Protein AF-0000000079838780 (afdb_homodimer)

Foldseek 3Di:
DDAPVNLVLLPPCSQLQDPHPVQLVVQVPDDDDQVFWKWFQDDPPRIDIWGWDDDDPQWTATPVGDTDGNVRIGTEFRSSCALPQEQLPTPQQDDVRVVNSCVRSVVSNNFWHHQDVDTGGDDDPDDGSCPPVSVLVVQAPAAPVVGGGDPSHDYDPPPPVCVVVRVCSNPVSD/DDAPVNLVLLPPCSQLFDPHPVQLVVQVPDDDDQVFWKWFQDDPPRIDIWGWDDDDPQWTATPVGDTDGNVRIGTEFRSSCALPQEQLPTPQQDDVRVVNSCVRSVVSNNAWHHQDVDTGGDDDPDDGSCPPVSVLVVQAPAAPVVGGGDPSHDYDPVPVVCVVVRVCSNPVSD

Solvent-accessible surface area (backbone atoms only — not comparable to full-atom values): 19268 Å² total; per-residue (Å²): 128,91,51,67,73,72,35,57,71,38,52,87,22,28,67,34,51,46,82,49,62,67,56,49,52,50,30,59,64,48,88,73,54,69,88,31,35,25,33,30,67,34,92,85,61,50,50,42,84,46,39,56,72,46,76,55,94,65,34,30,32,29,74,84,72,44,79,37,52,47,91,43,50,38,74,46,66,60,51,67,55,61,56,48,52,43,50,71,73,45,88,54,50,38,69,64,51,51,50,51,35,52,48,52,19,42,76,57,53,26,34,45,31,24,46,73,68,33,35,39,26,48,47,46,67,63,93,56,59,68,72,35,68,60,35,52,59,62,26,57,89,31,43,47,91,79,44,66,45,51,83,61,25,30,32,72,77,73,44,85,68,38,57,52,52,42,48,42,54,60,56,60,55,95,126,89,51,68,74,74,37,55,71,38,52,86,21,29,67,35,49,46,79,49,62,68,56,49,53,51,28,57,65,48,88,72,55,68,88,30,35,27,34,30,67,34,92,84,63,52,52,40,83,46,39,57,72,45,77,54,95,63,32,29,31,30,75,86,70,46,76,36,52,48,92,42,50,39,72,46,67,60,50,66,54,61,58,49,52,43,50,72,72,46,88,54,51,38,69,65,52,52,49,50,34,53,49,52,18,40,75,56,54,27,32,46,31,24,47,74,68,32,35,40,26,50,48,46,67,63,92,57,59,68,72,35,67,61,34,52,59,62,26,57,92,30,44,48,89,79,44,65,44,49,82,62,24,29,32,73,77,74,43,85,70,38,56,51,55,44,51,41,55,60,60,58,56,94

Structure (mmCIF, N/CA/C/O backbone):
data_AF-0000000079838780-model_v1
#
loop_
_entity.id
_entity.type
_entity.pdbx_description
1 polymer Myosin-13-like
#
loop_
_atom_site.group_PDB
_atom_site.id
_atom_site.type_symbol
_atom_site.label_atom_id
_atom_site.label_alt_id
_atom_site.label_comp_id
_atom_site.label_asym_id
_atom_site.label_entity_id
_atom_site.label_seq_id
_atom_site.pdbx_PDB_ins_code
_atom_site.Cartn_x
_atom_site.Cartn_y
_atom_site.Cartn_z
_atom_site.occupancy
_atom_site.B_iso_or_equiv
_atom_site.auth_seq_id
_atom_site.auth_comp_id
_atom_site.auth_asym_id
_atom_site.auth_atom_id
_atom_site.pdbx_PDB_model_num
ATOM 1 N N . MET A 1 1 ? -11.203 20.766 -7.301 1 47.47 1 MET A N 1
ATOM 2 C CA . MET A 1 1 ? -11.078 20.578 -5.859 1 47.47 1 MET A CA 1
ATOM 3 C C . MET A 1 1 ? -12.406 20.141 -5.25 1 47.47 1 MET A C 1
ATOM 5 O O . MET A 1 1 ? -13.43 20.781 -5.473 1 47.47 1 MET A O 1
ATOM 9 N N . SER A 1 2 ? -12.516 18.828 -5.012 1 58.88 2 SER A N 1
ATOM 10 C CA . SER A 1 2 ? -13.812 18.359 -4.539 1 58.88 2 SER A CA 1
ATOM 11 C C . SER A 1 2 ? -14.281 19.156 -3.326 1 58.88 2 SER A C 1
ATOM 13 O O . SER A 1 2 ? -13.484 19.469 -2.441 1 58.88 2 SER A O 1
ATOM 15 N N . THR A 1 3 ? -15.438 19.875 -3.49 1 69.38 3 THR A N 1
ATOM 16 C CA . THR A 1 3 ? -16.094 20.656 -2.453 1 69.38 3 THR A CA 1
ATOM 17 C C . THR A 1 3 ? -16.641 19.766 -1.348 1 69.38 3 THR A C 1
ATOM 19 O O . THR A 1 3 ? -16.781 18.547 -1.54 1 69.38 3 THR A O 1
ATOM 22 N N . ASP A 1 4 ? -16.625 20.312 -0.13 1 79.81 4 ASP A N 1
ATOM 23 C CA . ASP A 1 4 ? -17.234 19.625 0.997 1 79.81 4 ASP A CA 1
ATOM 24 C C . ASP A 1 4 ? -18.641 19.141 0.64 1 79.81 4 ASP A C 1
ATOM 26 O O . ASP A 1 4 ? -19.109 18.125 1.178 1 79.81 4 ASP A O 1
ATOM 30 N N . GLY A 1 5 ? -19.281 19.875 -0.236 1 81.12 5 GLY A N 1
ATOM 31 C CA . GLY A 1 5 ? -20.609 19.469 -0.688 1 81.12 5 GLY 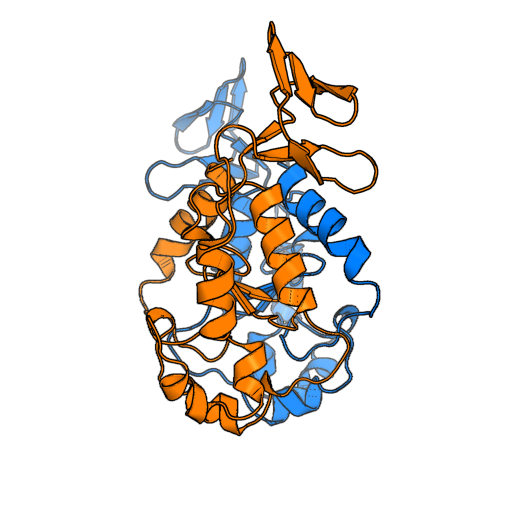A CA 1
ATOM 32 C C . GLY A 1 5 ? -20.609 18.125 -1.378 1 81.12 5 GLY A C 1
ATOM 33 O O . GLY A 1 5 ? -21.516 17.312 -1.166 1 81.12 5 GLY A O 1
ATOM 34 N N . GLU A 1 6 ? -19.609 17.828 -2.102 1 84.94 6 GLU A N 1
ATOM 35 C CA . GLU A 1 6 ? -19.531 16.562 -2.834 1 84.94 6 GLU A CA 1
ATOM 36 C C . GLU A 1 6 ? -19.312 15.383 -1.884 1 84.94 6 GLU A C 1
ATOM 38 O O . GLU A 1 6 ? -19.609 14.242 -2.236 1 84.94 6 GLU A O 1
ATOM 43 N N . MET A 1 7 ? -18.984 15.742 -0.664 1 90.25 7 MET A N 1
ATOM 44 C CA . MET A 1 7 ? -18.672 14.695 0.304 1 90.25 7 MET A CA 1
ATOM 45 C C . MET A 1 7 ? -19.906 14.312 1.105 1 90.25 7 MET A C 1
ATOM 47 O O . MET A 1 7 ? -19.891 13.336 1.86 1 90.25 7 MET A O 1
ATOM 51 N N . ALA A 1 8 ? -20.984 15.008 0.919 1 89.56 8 ALA A N 1
ATOM 52 C CA . ALA A 1 8 ? -22.203 14.789 1.685 1 89.56 8 ALA A CA 1
ATOM 53 C C . ALA A 1 8 ? -22.75 13.383 1.452 1 89.56 8 ALA A C 1
ATOM 55 O O . ALA A 1 8 ? -23.344 12.781 2.35 1 89.56 8 ALA A O 1
ATOM 56 N N . VAL A 1 9 ? -22.469 12.805 0.352 1 90.06 9 VAL A N 1
ATOM 57 C CA . VAL A 1 9 ? -22.984 11.492 -0.02 1 90.06 9 VAL A CA 1
ATOM 58 C C . VAL A 1 9 ? -22.375 10.422 0.882 1 90.06 9 VAL A C 1
ATOM 60 O O . VAL A 1 9 ? -22.953 9.344 1.042 1 90.06 9 VAL A O 1
ATOM 63 N N . PHE A 1 10 ? -21.312 10.766 1.539 1 92.25 10 PHE A N 1
ATOM 64 C CA . PHE A 1 10 ? -20.625 9.773 2.361 1 92.25 10 PHE A CA 1
ATOM 65 C C . PHE A 1 10 ? -21.062 9.891 3.82 1 92.25 10 PHE A C 1
ATOM 67 O O . PHE A 1 10 ? -20.641 9.102 4.664 1 92.25 10 PHE A O 1
ATOM 74 N N . GLY A 1 11 ? -21.844 10.906 4.113 1 91.25 11 GLY A N 1
ATOM 75 C CA . GLY A 1 11 ? -22.344 11.07 5.465 1 91.25 11 GLY A CA 1
ATOM 76 C C . GLY A 1 11 ? -21.25 11.25 6.5 1 91.25 11 GLY A C 1
ATOM 77 O O . GLY A 1 11 ? -20.344 12.07 6.324 1 91.25 11 GLY A O 1
ATOM 78 N N . PRO A 1 12 ? -21.406 10.531 7.602 1 92.25 12 PRO A N 1
ATOM 79 C CA . PRO A 1 12 ? -20.422 10.656 8.68 1 92.25 12 PRO A CA 1
ATOM 80 C C . PRO A 1 12 ? -19.031 10.172 8.281 1 92.25 12 PRO A C 1
ATOM 82 O O . PRO A 1 12 ? -18.047 10.508 8.93 1 92.25 12 PRO A O 1
ATOM 85 N N . ALA A 1 13 ? -19 9.375 7.246 1 94.12 13 ALA A N 1
ATOM 86 C CA . ALA A 1 13 ? -17.719 8.812 6.801 1 94.12 13 ALA A CA 1
ATOM 87 C C . ALA A 1 13 ? -16.859 9.875 6.125 1 94.12 13 ALA A C 1
ATOM 89 O O . ALA A 1 13 ? -15.656 9.68 5.941 1 94.12 13 ALA A O 1
ATOM 90 N N . ALA A 1 14 ? -17.422 11.023 5.766 1 93.69 14 ALA A N 1
ATOM 91 C CA . ALA A 1 14 ? -16.75 12.031 4.957 1 93.69 14 ALA A CA 1
ATOM 92 C C . ALA A 1 14 ? -15.461 12.5 5.629 1 93.69 14 ALA A C 1
ATOM 94 O O . ALA A 1 14 ? -14.43 12.656 4.973 1 93.69 14 ALA A O 1
ATOM 95 N N . GLN A 1 15 ? -15.516 12.656 6.934 1 93.5 15 GLN A N 1
ATOM 96 C CA . GLN A 1 15 ? -14.375 13.211 7.66 1 93.5 15 GLN A CA 1
ATOM 97 C C . GLN A 1 15 ? -13.219 12.219 7.707 1 93.5 15 GLN A C 1
ATOM 99 O O . GLN A 1 15 ? -12.078 12.602 7.98 1 93.5 15 GLN A O 1
ATOM 104 N N . PHE A 1 16 ? -13.453 10.969 7.379 1 94.75 16 PHE A N 1
ATOM 105 C CA . PHE A 1 16 ? -12.43 9.93 7.414 1 94.75 16 PHE A CA 1
ATOM 106 C C . PHE A 1 16 ? -11.906 9.641 6.012 1 94.75 16 PHE A C 1
ATOM 108 O O . PHE A 1 16 ? -11.062 8.758 5.832 1 94.75 16 PHE A O 1
ATOM 115 N N . LEU A 1 17 ? -12.453 10.391 5.09 1 95.12 17 LEU A N 1
ATOM 116 C CA . LEU A 1 17 ? -12.07 10.148 3.703 1 95.12 17 LEU A CA 1
ATOM 117 C C . LEU A 1 17 ? -11.258 11.32 3.156 1 95.12 17 LEU A C 1
ATOM 119 O O . LEU A 1 17 ? -10.32 11.117 2.381 1 95.12 17 LEU A O 1
ATOM 123 N N . ARG A 1 18 ? -11.625 12.539 3.564 1 94.44 18 ARG A N 1
ATOM 124 C CA . ARG A 1 18 ? -10.977 13.742 3.039 1 94.44 18 ARG A CA 1
ATOM 125 C C . ARG A 1 18 ? -10.961 14.852 4.078 1 94.44 18 ARG A C 1
ATOM 127 O O . ARG A 1 18 ? -11.906 14.992 4.863 1 94.44 18 ARG A O 1
ATOM 134 N N . LYS A 1 19 ? -9.891 15.602 3.934 1 93.12 19 LYS A N 1
ATOM 135 C CA . LYS A 1 19 ? -9.82 16.797 4.77 1 93.12 19 LYS A CA 1
ATOM 136 C C . LYS A 1 19 ? -10.938 17.781 4.434 1 93.12 19 LYS A C 1
ATOM 138 O O . LYS A 1 19 ? -11.305 17.922 3.266 1 93.12 19 LYS A O 1
ATOM 143 N N . SER A 1 20 ? -11.312 18.453 5.441 1 92.06 20 SER A N 1
ATOM 144 C CA . SER A 1 20 ? -12.297 19.5 5.215 1 92.06 20 SER A CA 1
ATOM 145 C C . SER A 1 20 ? -11.695 20.672 4.453 1 92.06 20 SER A C 1
ATOM 147 O O . SER A 1 20 ? -10.477 20.828 4.402 1 92.06 20 SER A O 1
ATOM 149 N N . GLU A 1 21 ? -12.594 21.438 3.873 1 91.5 21 GLU A N 1
ATOM 150 C CA . GLU A 1 21 ? -12.141 22.641 3.191 1 91.5 21 GLU A CA 1
ATOM 151 C C . GLU A 1 21 ? -11.391 23.562 4.148 1 91.5 21 GLU A C 1
ATOM 153 O O . GLU A 1 21 ? -10.391 24.172 3.773 1 91.5 21 GLU A O 1
ATOM 158 N N . LYS A 1 22 ? -11.898 23.641 5.285 1 91.69 22 LYS A N 1
ATOM 159 C CA . LYS A 1 22 ? -11.266 24.484 6.297 1 91.69 22 LYS A CA 1
ATOM 160 C C . LYS A 1 22 ? -9.836 24.031 6.57 1 91.69 22 LYS A C 1
ATOM 162 O O . LYS A 1 22 ? -8.906 24.844 6.59 1 91.69 22 LYS A O 1
ATOM 167 N N . GLU A 1 23 ? -9.68 22.766 6.785 1 92.06 23 GLU A N 1
ATOM 168 C CA . GLU A 1 23 ? -8.359 22.203 7.059 1 92.06 23 GLU A CA 1
ATOM 169 C C . GLU A 1 23 ? -7.41 22.422 5.883 1 92.06 23 GLU A C 1
ATOM 171 O O . GLU A 1 23 ? -6.227 22.703 6.078 1 92.06 23 GLU A O 1
ATOM 176 N N . ARG A 1 24 ? -7.93 22.312 4.703 1 91.75 24 ARG A N 1
ATOM 177 C CA . ARG A 1 24 ? -7.121 22.516 3.506 1 91.75 24 ARG A CA 1
ATOM 178 C C . ARG A 1 24 ? -6.656 23.953 3.391 1 91.75 24 ARG A C 1
ATOM 180 O O . ARG A 1 24 ? -5.5 24.219 3.055 1 91.75 24 ARG A O 1
ATOM 187 N N . THR A 1 25 ? -7.543 24.812 3.637 1 93 25 THR A N 1
ATOM 188 C CA . THR A 1 25 ? -7.219 26.234 3.574 1 93 25 THR A CA 1
ATOM 189 C C . THR A 1 25 ? -6.191 26.609 4.641 1 93 25 THR A C 1
ATOM 191 O O . THR A 1 25 ? -5.254 27.359 4.375 1 93 25 THR A O 1
ATOM 194 N N . GLU A 1 26 ? -6.371 26.016 5.816 1 93.75 26 GLU A N 1
ATOM 195 C CA . GLU A 1 26 ? -5.438 26.266 6.906 1 93.75 26 GLU A CA 1
ATOM 196 C C . GLU A 1 26 ? -4.043 25.734 6.582 1 93.75 26 GLU A C 1
ATOM 198 O O . GLU A 1 26 ? -3.041 26.391 6.887 1 93.75 26 GLU A O 1
ATOM 203 N N . ALA A 1 27 ? -4.023 24.594 6.031 1 92.31 27 ALA A N 1
ATOM 204 C CA . ALA A 1 27 ? -2.74 24.031 5.641 1 92.31 27 ALA A CA 1
ATOM 205 C C . ALA A 1 27 ? -2.047 24.891 4.594 1 92.31 27 ALA A C 1
ATOM 207 O O . ALA A 1 27 ? -0.828 25.062 4.637 1 92.31 27 ALA A O 1
ATOM 208 N N . GLN A 1 28 ? -2.832 25.344 3.676 1 91.31 28 GLN A N 1
ATOM 209 C CA . GLN A 1 28 ? -2.285 26.172 2.598 1 91.31 28 GLN A CA 1
ATOM 210 C C . GLN A 1 28 ? -1.753 27.5 3.133 1 91.31 28 GLN A C 1
ATOM 212 O O . GLN A 1 28 ? -0.804 28.062 2.58 1 91.31 28 GLN A O 1
ATOM 217 N N . ALA A 1 29 ? -2.307 27.922 4.2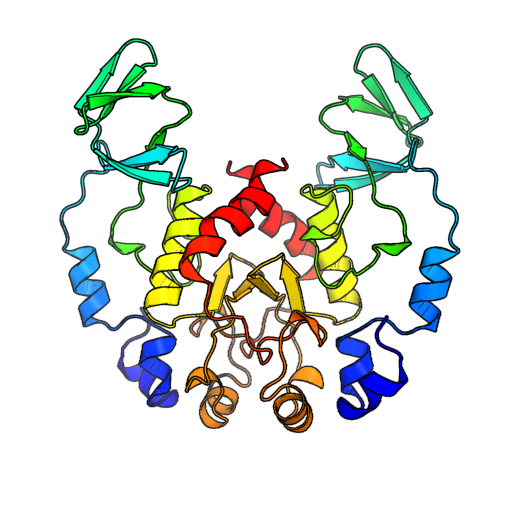34 1 93.44 29 ALA A N 1
ATOM 218 C CA . ALA A 1 29 ? -1.961 29.219 4.793 1 93.44 29 ALA A CA 1
ATOM 219 C C . ALA A 1 29 ? -0.79 29.109 5.766 1 93.44 29 ALA A C 1
ATOM 221 O O . ALA A 1 29 ? -0.22 30.125 6.176 1 93.44 29 ALA A O 1
ATOM 222 N N . ARG A 1 30 ? -0.474 28.047 6.168 1 93.75 30 ARG A N 1
ATOM 223 C CA . ARG A 1 30 ? 0.609 27.859 7.129 1 93.75 30 ARG A CA 1
ATOM 224 C C . ARG A 1 30 ? 1.953 28.25 6.52 1 93.75 30 ARG A C 1
ATOM 226 O O . ARG A 1 30 ? 2.289 27.812 5.414 1 93.75 30 ARG A O 1
ATOM 233 N N . PRO A 1 31 ? 2.699 29.031 7.195 1 93.88 31 PRO A N 1
ATOM 234 C CA . PRO A 1 31 ? 4.023 29.391 6.688 1 93.88 31 PRO A CA 1
ATOM 235 C C . PRO A 1 31 ? 4.941 28.172 6.523 1 93.88 31 PRO A C 1
ATOM 237 O O . PRO A 1 31 ? 4.879 27.234 7.324 1 93.88 31 PRO A O 1
ATOM 240 N N . PHE A 1 32 ? 5.691 28.188 5.453 1 95.06 32 PHE A N 1
ATOM 241 C CA . PHE A 1 32 ? 6.578 27.078 5.137 1 95.06 32 PHE A CA 1
ATOM 242 C C . PHE A 1 32 ? 7.805 27.562 4.375 1 95.06 32 PHE A C 1
ATOM 244 O O . PHE A 1 32 ? 7.68 28.297 3.395 1 95.06 32 PHE A O 1
ATOM 251 N N . ASP A 1 33 ? 8.977 27.219 4.895 1 95.06 33 ASP A N 1
ATOM 252 C CA . ASP A 1 33 ? 10.234 27.516 4.219 1 95.06 33 ASP A CA 1
ATOM 253 C C . ASP A 1 33 ? 10.836 26.25 3.611 1 95.06 33 ASP A C 1
ATOM 255 O O . ASP A 1 33 ? 11.453 25.453 4.316 1 95.06 33 ASP A O 1
ATOM 259 N N . SER A 1 34 ? 10.711 26.141 2.363 1 93.38 34 SER A N 1
ATOM 260 C CA . SER A 1 34 ? 11.133 24.938 1.661 1 93.38 34 SER A CA 1
ATOM 261 C C . SER A 1 34 ? 12.648 24.75 1.726 1 93.38 34 SER A C 1
ATOM 263 O O . SER A 1 34 ? 13.156 23.641 1.547 1 93.38 34 SER A O 1
ATOM 265 N N . LYS A 1 35 ? 13.352 25.734 1.976 1 92.31 35 LYS A N 1
ATOM 266 C CA . LYS A 1 35 ? 14.812 25.688 1.982 1 92.31 35 LYS A CA 1
ATOM 267 C C . LYS A 1 35 ? 15.328 25.125 3.305 1 92.31 35 LYS A C 1
ATOM 269 O O . LYS A 1 35 ? 16.391 24.484 3.346 1 92.31 35 LYS A O 1
ATOM 274 N N . THR A 1 36 ? 14.516 25.328 4.301 1 93.62 36 THR A N 1
ATOM 275 C CA . THR A 1 36 ? 15.062 24.984 5.605 1 93.62 36 THR A CA 1
ATOM 276 C C . THR A 1 36 ? 14.305 23.797 6.207 1 93.62 36 THR A C 1
ATOM 278 O O . THR A 1 36 ? 14.859 23.047 7.012 1 93.62 36 THR A O 1
ATOM 281 N N . ALA A 1 37 ? 13.086 23.656 5.906 1 94.94 37 ALA A N 1
ATOM 282 C CA . ALA A 1 37 ? 12.297 22.562 6.477 1 94.94 37 ALA A CA 1
ATOM 283 C C . ALA A 1 37 ? 12.789 21.219 5.977 1 94.94 37 ALA A C 1
ATOM 285 O O . ALA A 1 37 ? 12.906 21 4.766 1 94.94 37 ALA A O 1
ATOM 286 N N . CYS A 1 38 ? 13.031 20.312 6.938 1 94.31 38 CYS A N 1
ATOM 287 C CA . CYS A 1 38 ? 13.594 19.031 6.496 1 94.31 38 CYS A CA 1
ATOM 288 C C . CYS A 1 38 ? 13.242 17.922 7.477 1 94.31 38 CYS A C 1
ATOM 290 O O . CYS A 1 38 ? 12.734 18.188 8.57 1 94.31 38 CYS A O 1
ATOM 292 N N . PHE A 1 39 ? 13.414 16.672 6.988 1 92.56 39 PHE A N 1
ATOM 293 C CA . PHE A 1 39 ? 13.43 15.484 7.832 1 92.56 39 PHE A CA 1
ATOM 294 C C . PHE A 1 39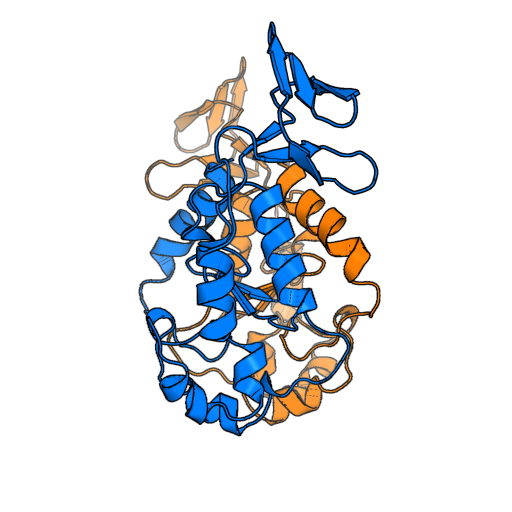 ? 14.867 15.016 8.062 1 92.56 39 PHE A C 1
ATOM 296 O O . PHE A 1 39 ? 15.703 15.109 7.164 1 92.56 39 PHE A O 1
ATOM 303 N N . VAL A 1 40 ? 15.078 14.477 9.234 1 90.75 40 VAL A N 1
ATOM 304 C CA . VAL A 1 40 ? 16.406 13.93 9.516 1 90.75 40 VAL A CA 1
ATOM 305 C C . VAL A 1 40 ? 16.266 12.516 10.086 1 90.75 40 VAL A C 1
ATOM 307 O O . VAL A 1 40 ? 15.336 12.227 10.836 1 90.75 40 VAL A O 1
ATOM 310 N N . SER A 1 41 ? 17.188 11.742 9.68 1 86.81 41 SER A N 1
ATOM 311 C CA . SER A 1 41 ? 17.203 10.383 10.211 1 86.81 41 SER A CA 1
ATOM 312 C C . SER A 1 41 ? 17.438 10.375 11.719 1 86.81 41 SER A C 1
ATOM 314 O O . SER A 1 41 ? 18.219 11.18 12.234 1 86.81 41 SER A O 1
ATOM 316 N N . ASP A 1 42 ? 16.672 9.523 12.367 1 83.38 42 ASP A N 1
ATOM 317 C CA . ASP A 1 42 ? 16.766 9.406 13.82 1 83.38 42 ASP A CA 1
ATOM 318 C C . ASP A 1 42 ? 16.812 7.945 14.258 1 83.38 42 ASP A C 1
ATOM 320 O O . ASP A 1 42 ? 16.109 7.102 13.688 1 83.38 42 ASP A O 1
ATOM 324 N N . GLU A 1 43 ? 17.547 7.691 15.188 1 77.69 43 GLU A N 1
ATOM 325 C CA . GLU A 1 43 ? 17.75 6.316 15.641 1 77.69 43 GLU A CA 1
ATOM 326 C C . GLU A 1 43 ? 16.484 5.754 16.281 1 77.69 43 GLU A C 1
ATOM 328 O O . GLU A 1 43 ? 16.188 4.57 16.125 1 77.69 43 GLU A O 1
ATOM 333 N N . LYS A 1 44 ? 15.82 6.527 16.922 1 76.19 44 LYS A N 1
ATOM 334 C CA . LYS A 1 44 ? 14.664 6.043 17.672 1 76.19 44 LYS A CA 1
ATOM 335 C C . LYS A 1 44 ? 13.391 6.141 16.844 1 76.19 44 LYS A C 1
ATOM 337 O O . LYS A 1 44 ? 12.641 5.168 16.734 1 76.19 44 LYS A O 1
ATOM 342 N N . GLU A 1 45 ? 13.195 7.246 16.156 1 78 45 GLU A N 1
ATOM 343 C CA . GLU A 1 45 ? 11.93 7.508 15.461 1 78 45 GLU A CA 1
ATOM 344 C C . GLU A 1 45 ? 12.078 7.312 13.953 1 78 45 GLU A C 1
ATOM 346 O O . GLU A 1 45 ? 11.125 7.527 13.203 1 78 45 GLU A O 1
ATOM 351 N N . LEU A 1 46 ? 13.219 6.887 13.43 1 78.69 46 LEU A N 1
ATOM 352 C CA . LEU A 1 46 ? 13.562 6.719 12.016 1 78.69 46 LEU A CA 1
ATOM 353 C C . LEU A 1 46 ? 13.781 8.07 11.344 1 78.69 46 LEU A C 1
ATOM 355 O O . LEU A 1 46 ? 14.859 8.328 10.812 1 78.69 46 LEU A O 1
ATOM 359 N N . TYR A 1 47 ? 12.719 8.961 11.484 1 86.88 47 TYR A N 1
ATOM 360 C CA . TYR A 1 47 ? 12.828 10.32 10.953 1 86.88 47 TYR A CA 1
ATOM 361 C C . TYR A 1 47 ? 12.156 11.32 11.875 1 86.88 47 TYR A C 1
ATOM 363 O O . TYR A 1 47 ? 11.133 11.023 12.492 1 86.88 47 TYR A O 1
ATOM 371 N N . VAL A 1 48 ? 12.75 12.477 11.914 1 89.12 48 VAL A N 1
ATOM 372 C CA . VAL A 1 48 ? 12.156 13.562 12.695 1 89.12 48 VAL A CA 1
ATOM 373 C C . VAL A 1 48 ? 12.18 14.852 11.883 1 89.12 48 VAL A C 1
ATOM 375 O O . VAL A 1 48 ? 13.062 15.047 11.039 1 89.12 48 VAL A O 1
ATOM 378 N N . LYS A 1 49 ? 11.195 15.742 12.188 1 91.19 49 LYS A N 1
ATOM 379 C CA . LYS A 1 49 ? 11.172 17.047 11.547 1 91.19 49 LYS A CA 1
ATOM 380 C C . LYS A 1 49 ? 12.227 17.984 12.148 1 91.19 49 LYS A C 1
ATOM 382 O O . LYS A 1 49 ? 12.453 17.969 13.359 1 91.19 49 LYS A O 1
ATOM 387 N N . ALA A 1 50 ? 12.859 18.734 11.219 1 92.81 50 ALA A N 1
ATOM 388 C CA . ALA A 1 50 ? 13.891 19.656 11.664 1 92.81 50 ALA A CA 1
ATOM 389 C C . ALA A 1 50 ? 13.977 20.875 10.742 1 92.81 50 ALA A C 1
ATOM 391 O O . ALA A 1 50 ? 13.195 21 9.797 1 92.81 50 ALA A O 1
ATOM 392 N N . GLU A 1 51 ? 14.766 21.797 11.219 1 92.88 51 GLU A N 1
ATOM 393 C CA . GLU A 1 51 ? 15.031 23 10.43 1 92.88 51 GLU A CA 1
ATOM 394 C C . GLU A 1 51 ? 16.531 23.188 10.195 1 92.88 51 GLU A C 1
ATOM 396 O O . GLU A 1 51 ? 17.312 23.219 11.148 1 92.88 51 GLU A O 1
ATOM 401 N N . ILE A 1 52 ? 16.859 23.375 8.977 1 91.94 52 ILE A N 1
ATOM 402 C CA . ILE A 1 52 ? 18.266 23.547 8.617 1 91.94 52 ILE A CA 1
ATOM 403 C C . ILE A 1 52 ? 18.75 24.922 9.047 1 91.94 52 ILE A C 1
ATOM 405 O O . ILE A 1 52 ? 18.078 25.938 8.773 1 91.94 52 ILE A O 1
ATOM 409 N N . GLN A 1 53 ? 19.844 24.953 9.68 1 91 53 GLN A N 1
ATOM 410 C CA . GLN A 1 53 ? 20.438 26.219 10.125 1 91 53 GLN A CA 1
ATOM 411 C C . GLN A 1 53 ? 21.656 26.562 9.289 1 91 53 GLN A C 1
ATOM 413 O O . GLN A 1 53 ? 21.891 27.734 8.969 1 91 53 GLN A O 1
ATOM 418 N N . ASP A 1 54 ? 22.453 25.516 8.977 1 87.25 54 ASP A N 1
ATOM 419 C CA . ASP A 1 54 ? 23.672 25.719 8.219 1 87.25 54 ASP A CA 1
ATOM 420 C C . ASP A 1 54 ? 24.125 24.438 7.531 1 87.25 54 ASP A C 1
ATOM 422 O O . ASP A 1 54 ? 23.781 23.344 7.98 1 87.25 54 ASP A O 1
ATOM 426 N N . SER A 1 55 ? 24.734 24.641 6.367 1 85.94 55 SER A N 1
ATOM 427 C CA . SER A 1 55 ? 25.297 23.516 5.633 1 85.94 55 SER A CA 1
ATOM 428 C C . SER A 1 55 ? 26.719 23.812 5.18 1 85.94 55 SER A C 1
ATOM 430 O O . SER A 1 55 ? 26.953 24.75 4.402 1 85.94 55 SER A O 1
ATOM 432 N N . VAL A 1 56 ? 27.672 23 5.816 1 84.81 56 VAL A N 1
ATOM 433 C CA . VAL A 1 56 ? 29.078 23.203 5.496 1 84.81 56 VAL A CA 1
ATOM 434 C C . VAL A 1 56 ? 29.734 21.859 5.203 1 84.81 56 VAL A C 1
ATOM 436 O O . VAL A 1 56 ? 29.688 20.953 6.023 1 84.81 56 VAL A O 1
ATOM 439 N N . ASP A 1 57 ? 30.406 21.766 4.074 1 88.19 57 ASP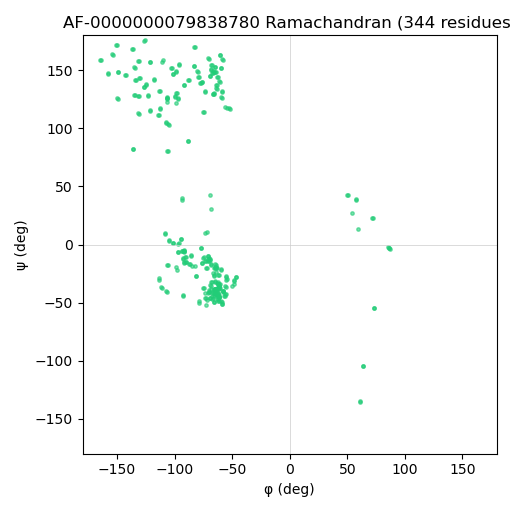 A N 1
ATOM 440 C CA . ASP A 1 57 ? 31.219 20.625 3.691 1 88.19 57 ASP A CA 1
ATOM 441 C C . ASP A 1 57 ? 30.438 19.312 3.852 1 88.19 57 ASP A C 1
ATOM 443 O O . ASP A 1 57 ? 30.922 18.359 4.449 1 88.19 57 ASP A O 1
ATOM 447 N N . GLY A 1 58 ? 29.297 19.234 3.5 1 81.69 58 GLY A N 1
ATOM 448 C CA . GLY A 1 58 ? 28.531 18 3.527 1 81.69 58 GLY A CA 1
ATOM 449 C C . GLY A 1 58 ? 27.859 17.734 4.871 1 81.69 58 GLY A C 1
ATOM 450 O O . GLY A 1 58 ? 27.266 16.688 5.074 1 81.69 58 GLY A O 1
ATOM 451 N N . LYS A 1 59 ? 28.172 18.688 5.781 1 83.94 59 LYS A N 1
ATOM 452 C CA . LYS A 1 59 ? 27.547 18.594 7.098 1 83.94 59 LYS A CA 1
ATOM 453 C C . LYS A 1 59 ? 26.469 19.656 7.277 1 83.94 59 LYS A C 1
ATOM 455 O O . LYS A 1 59 ? 26.703 20.828 6.98 1 83.94 59 LYS A O 1
ATOM 460 N N . VAL A 1 60 ? 25.297 19.172 7.641 1 88.31 60 VAL A N 1
ATOM 461 C CA . VAL A 1 60 ? 24.172 20.062 7.824 1 88.31 60 VAL A CA 1
ATOM 462 C C . VAL A 1 60 ? 23.875 20.234 9.312 1 88.31 60 VAL A C 1
ATOM 464 O O . VAL A 1 60 ? 23.781 19.234 10.047 1 88.31 60 VAL A O 1
ATOM 467 N N . THR A 1 61 ? 23.828 21.406 9.781 1 87.19 61 THR A N 1
ATOM 468 C CA . THR A 1 61 ? 23.453 21.703 11.164 1 87.19 61 THR A CA 1
ATOM 469 C C . THR A 1 61 ? 21.984 22.094 11.25 1 87.19 61 THR A C 1
ATOM 471 O O . THR A 1 61 ? 21.516 22.953 10.5 1 87.19 61 THR A O 1
ATOM 474 N N . VAL A 1 62 ? 21.344 21.328 12.156 1 87.75 62 VAL A N 1
ATOM 475 C CA . VAL A 1 62 ? 19.922 21.609 12.312 1 87.75 62 VAL A CA 1
ATOM 476 C C . VAL A 1 62 ? 19.672 22.25 13.68 1 87.75 62 VAL A C 1
ATOM 478 O O . VAL A 1 62 ? 20.547 22.234 14.547 1 87.75 62 VAL A O 1
ATOM 481 N N . LYS A 1 63 ? 18.562 22.953 13.836 1 83.5 63 LYS A N 1
ATOM 482 C CA . LYS A 1 63 ? 18.25 23.703 15.047 1 83.5 63 LYS A CA 1
ATOM 483 C C . LYS A 1 63 ? 18.5 22.875 16.297 1 83.5 63 LYS A C 1
ATOM 485 O O . LYS A 1 63 ? 18.859 23.406 17.344 1 83.5 63 LYS A O 1
ATOM 490 N N . SER A 1 64 ? 18.438 21.547 16.406 1 66.12 64 SER A N 1
ATOM 491 C CA . SER A 1 64 ? 18.75 20.844 17.641 1 66.12 64 SER A CA 1
ATOM 492 C C . SER A 1 64 ? 20.219 20.406 17.672 1 66.12 64 SER A C 1
ATOM 494 O O . SER A 1 64 ? 20.656 19.75 18.609 1 66.12 64 SER A O 1
ATOM 496 N N . ILE A 1 65 ? 21 21.109 17.234 1 60.69 65 ILE A N 1
ATOM 497 C CA . ILE A 1 65 ? 22.453 21.156 17.344 1 60.69 65 ILE A CA 1
ATOM 498 C C . ILE A 1 65 ? 23.031 19.797 16.938 1 60.69 65 ILE A C 1
ATOM 500 O O . ILE A 1 65 ? 23.953 19.297 17.594 1 60.69 65 ILE A O 1
ATOM 504 N N . LEU A 1 66 ? 22.328 19.219 16.172 1 71.06 66 LEU A N 1
ATOM 505 C CA . LEU A 1 66 ? 23 17.984 15.75 1 71.06 66 LEU A CA 1
ATOM 506 C C . LEU A 1 66 ? 23.516 18.109 14.328 1 71.06 66 LEU A C 1
ATOM 508 O O . LEU A 1 66 ? 22.906 18.766 13.484 1 71.06 66 LEU A O 1
ATOM 512 N N . THR A 1 67 ? 24.828 17.906 14.227 1 78.06 67 THR A N 1
ATOM 513 C CA . THR A 1 67 ? 25.422 17.828 12.898 1 78.06 67 THR A CA 1
ATOM 514 C C . THR A 1 67 ? 25.109 16.484 12.242 1 78.06 67 THR A C 1
ATOM 516 O O . THR A 1 67 ? 25.453 15.43 12.781 1 78.06 67 THR A O 1
ATOM 519 N N . ILE A 1 68 ? 24.375 16.578 11.242 1 84.25 68 ILE A N 1
ATOM 520 C CA . ILE A 1 68 ? 23.938 15.375 10.531 1 84.25 68 ILE A CA 1
ATOM 521 C C . ILE A 1 68 ? 24.469 15.398 9.102 1 84.25 68 ILE A C 1
ATOM 523 O O . ILE A 1 68 ? 24.672 16.469 8.523 1 84.25 68 ILE A O 1
ATOM 527 N N . ARG A 1 69 ? 24.812 14.266 8.68 1 88.5 69 ARG A N 1
ATOM 528 C CA . ARG A 1 69 ? 25.281 14.164 7.305 1 88.5 69 ARG A CA 1
ATOM 529 C C . ARG A 1 69 ? 24.203 14.617 6.324 1 88.5 69 ARG A C 1
ATOM 531 O O . ARG A 1 69 ? 23.016 14.414 6.574 1 88.5 69 ARG A O 1
ATOM 538 N N . GLU A 1 70 ? 24.594 15.07 5.266 1 87.44 70 GLU A N 1
ATOM 539 C CA . GLU A 1 70 ? 23.688 15.602 4.258 1 87.44 70 GLU A CA 1
ATOM 540 C C . GLU A 1 70 ? 22.781 14.508 3.695 1 87.44 70 GLU A C 1
ATOM 542 O O . GLU A 1 70 ? 21.641 14.773 3.32 1 87.44 70 GLU A O 1
ATOM 547 N N . ASP A 1 71 ? 23.281 13.273 3.629 1 87.56 71 ASP A N 1
ATOM 548 C CA . ASP A 1 71 ? 22.516 12.18 3.039 1 87.56 71 ASP A CA 1
ATOM 549 C C . ASP A 1 71 ? 21.438 11.688 3.994 1 87.56 71 ASP A C 1
ATOM 551 O O . ASP A 1 71 ? 20.609 10.859 3.623 1 87.56 71 ASP A O 1
ATOM 555 N N . GLN A 1 72 ? 21.469 12.305 5.156 1 88.38 72 GLN A N 1
ATOM 556 C CA . GLN A 1 72 ? 20.484 11.93 6.156 1 88.38 72 GLN A CA 1
ATOM 557 C C . GLN A 1 72 ? 19.438 13.031 6.336 1 88.38 72 GLN A C 1
ATOM 559 O O . GLN A 1 72 ? 18.672 13.016 7.301 1 88.38 72 GLN A O 1
ATOM 564 N N . VAL A 1 73 ? 19.547 13.93 5.449 1 90.19 73 VAL A N 1
ATOM 565 C CA . VAL A 1 73 ? 18.625 15.047 5.48 1 90.19 73 VAL A CA 1
ATOM 566 C C . VAL A 1 73 ? 17.703 14.992 4.258 1 90.19 73 VAL A C 1
ATOM 568 O O . VAL A 1 73 ? 18.172 14.82 3.129 1 90.19 73 VAL A O 1
ATOM 571 N N . PHE A 1 74 ? 16.391 15.148 4.477 1 91.25 74 PHE A N 1
ATOM 572 C CA . PHE A 1 74 ? 15.398 15.07 3.406 1 91.25 74 PHE A CA 1
ATOM 573 C C . PHE A 1 74 ? 14.508 16.312 3.4 1 91.25 74 PHE A C 1
ATOM 575 O O . PHE A 1 74 ? 14.039 16.75 4.453 1 91.25 74 PHE A O 1
ATOM 582 N N . PRO A 1 75 ? 14.297 16.812 2.252 1 94.62 75 PRO A N 1
ATOM 583 C CA . PRO A 1 75 ? 13.438 18 2.172 1 94.62 75 PRO A CA 1
ATOM 584 C C . PRO A 1 75 ? 11.984 17.703 2.521 1 94.62 75 PRO A C 1
ATOM 586 O O . PRO A 1 75 ? 11.508 16.594 2.273 1 94.62 75 PRO A O 1
ATOM 589 N N . MET A 1 76 ? 11.328 18.672 3.041 1 95.88 76 MET A N 1
ATOM 590 C CA . MET A 1 76 ? 9.922 18.516 3.402 1 95.88 76 MET A CA 1
ATOM 591 C C . MET A 1 76 ? 9.016 19.094 2.318 1 95.88 76 MET A C 1
ATOM 593 O O . MET A 1 76 ? 9.406 20.031 1.609 1 95.88 76 MET A O 1
ATOM 597 N N . ASN A 1 77 ? 7.883 18.484 2.223 1 96.38 77 ASN A N 1
ATOM 598 C CA . ASN A 1 77 ? 6.852 19.047 1.354 1 96.38 77 ASN A CA 1
ATOM 599 C C . ASN A 1 77 ? 6.098 20.188 2.035 1 96.38 77 ASN A C 1
ATOM 601 O O . ASN A 1 77 ? 5.961 20.203 3.258 1 96.38 77 ASN A O 1
ATOM 605 N N . PRO A 1 78 ? 5.645 21.125 1.272 1 96.75 78 PRO A N 1
ATOM 606 C CA . PRO A 1 78 ? 4.816 22.188 1.857 1 96.75 78 PRO A CA 1
ATOM 607 C C . PRO A 1 78 ? 3.562 21.641 2.539 1 96.75 78 PRO A C 1
ATOM 609 O O . PRO A 1 78 ? 3.109 20.531 2.219 1 96.75 78 PRO A O 1
ATOM 612 N N . PRO A 1 79 ? 2.975 22.406 3.434 1 96.12 79 PRO A N 1
ATOM 613 C CA . PRO A 1 79 ? 1.82 21.969 4.223 1 96.12 79 PRO A CA 1
ATOM 614 C C . PRO A 1 79 ? 0.587 21.688 3.363 1 96.12 79 PRO A C 1
ATOM 616 O O . PRO A 1 79 ? -0.349 21.031 3.816 1 96.12 79 PRO A O 1
ATOM 619 N N . LYS A 1 80 ? 0.542 22.203 2.201 1 94.31 80 LYS A N 1
ATOM 620 C CA . LYS A 1 80 ? -0.585 21.922 1.316 1 94.31 80 LYS A CA 1
ATOM 621 C C . LYS A 1 80 ? -0.699 20.422 1.032 1 94.31 80 LYS A C 1
ATOM 623 O O . LYS A 1 80 ? -1.776 19.938 0.691 1 94.31 80 LYS A O 1
ATOM 628 N N . PHE A 1 81 ? 0.385 19.672 1.2 1 95.69 81 PHE A N 1
ATOM 629 C CA . PHE A 1 81 ? 0.414 18.25 0.909 1 95.69 81 PHE A CA 1
ATOM 630 C C . PHE A 1 81 ? 0.122 17.438 2.164 1 95.69 81 PHE A C 1
ATOM 632 O O . PHE A 1 81 ? 0.139 16.203 2.127 1 95.69 81 PHE A O 1
ATOM 639 N N . ASP A 1 82 ? -0.193 18.109 3.232 1 94.12 82 ASP A N 1
ATOM 640 C CA . ASP A 1 82 ? -0.536 17.391 4.449 1 94.12 82 ASP A CA 1
ATOM 641 C C . ASP A 1 82 ? -1.734 16.469 4.219 1 94.12 82 ASP A C 1
ATOM 643 O O . ASP A 1 82 ? -2.773 16.906 3.723 1 94.12 82 ASP A O 1
ATOM 647 N N . LYS A 1 83 ? -1.528 15.195 4.566 1 95.62 83 LYS A N 1
ATOM 648 C CA . LYS A 1 83 ? -2.568 14.18 4.449 1 95.62 83 LYS A CA 1
ATOM 649 C C . LYS A 1 83 ? -3.082 14.078 3.014 1 95.62 83 LYS A C 1
ATOM 651 O O . LYS A 1 83 ? -4.285 13.938 2.787 1 95.62 83 LYS A O 1
ATOM 656 N N . ILE A 1 84 ? -2.193 14.18 2.113 1 94.75 84 ILE A N 1
ATOM 657 C CA . ILE A 1 84 ? -2.549 14.125 0.7 1 94.75 84 ILE A CA 1
ATOM 658 C C . ILE A 1 84 ? -3.145 12.758 0.371 1 94.75 84 ILE A C 1
ATOM 660 O O . ILE A 1 84 ? -2.705 11.734 0.907 1 94.75 84 ILE A O 1
ATOM 664 N N . GLU A 1 85 ? -4.109 12.734 -0.501 1 94.56 85 GLU A N 1
ATOM 665 C CA . GLU A 1 85 ? -4.852 11.531 -0.853 1 94.56 85 GLU A CA 1
ATOM 666 C C . GLU A 1 85 ? -4.016 10.609 -1.739 1 94.56 85 GLU A C 1
ATOM 668 O O . GLU A 1 85 ? -4.043 9.391 -1.574 1 94.56 85 GLU A O 1
ATOM 673 N N . ASP A 1 86 ? -3.27 11.211 -2.611 1 91.62 86 ASP A N 1
ATOM 674 C CA . ASP A 1 86 ? -2.369 10.461 -3.48 1 91.62 86 ASP A CA 1
ATOM 675 C C . ASP A 1 86 ? -0.924 10.922 -3.299 1 91.62 86 ASP A C 1
ATOM 677 O O . ASP A 1 86 ? -0.555 12.008 -3.734 1 91.62 86 ASP A O 1
ATOM 681 N N . MET A 1 87 ? -0.15 10.039 -2.832 1 90.81 87 MET A N 1
ATOM 682 C CA . MET A 1 87 ? 1.201 10.414 -2.422 1 90.81 87 MET A CA 1
ATOM 683 C C . MET A 1 87 ? 2.082 10.688 -3.635 1 90.81 87 MET A C 1
ATOM 685 O O . MET A 1 87 ? 3.096 11.383 -3.525 1 90.81 87 MET A O 1
ATOM 689 N N . VAL A 1 88 ? 1.751 10.203 -4.82 1 87.12 88 VAL A N 1
ATOM 690 C CA . VAL A 1 88 ? 2.586 10.398 -6 1 87.12 88 VAL A CA 1
ATOM 691 C C . VAL A 1 88 ? 2.527 11.859 -6.438 1 87.12 88 VAL A C 1
ATOM 693 O O . VAL A 1 88 ? 3.334 12.305 -7.262 1 87.12 88 VAL A O 1
ATOM 696 N N . MET A 1 89 ? 1.627 12.648 -5.855 1 91.12 89 MET A N 1
ATOM 697 C CA . MET A 1 89 ? 1.451 14.055 -6.203 1 91.12 89 MET A CA 1
ATOM 698 C C . MET A 1 89 ? 2.418 14.938 -5.414 1 91.12 89 MET A C 1
ATOM 700 O O . MET A 1 89 ? 2.549 16.125 -5.695 1 91.12 89 MET A O 1
ATOM 704 N N . MET A 1 90 ? 3.07 14.367 -4.488 1 92.25 90 MET A N 1
ATOM 705 C CA . MET A 1 90 ? 3.986 15.156 -3.666 1 92.25 90 MET A CA 1
ATOM 706 C C . MET A 1 90 ? 5.184 15.625 -4.484 1 92.25 90 MET A C 1
ATOM 708 O O . MET A 1 90 ? 5.582 14.961 -5.445 1 92.25 90 MET A O 1
ATOM 712 N N . THR A 1 91 ? 5.73 16.688 -4.043 1 93.69 91 THR A N 1
ATOM 713 C CA . THR A 1 91 ? 6.957 17.188 -4.66 1 93.69 91 THR A CA 1
ATOM 714 C C . THR A 1 91 ? 8.133 16.25 -4.363 1 93.69 91 THR A C 1
ATOM 716 O O . THR A 1 91 ? 8.93 15.961 -5.254 1 93.69 91 THR A O 1
ATOM 719 N N . HIS A 1 92 ? 8.195 15.898 -3.107 1 90.94 92 HIS A N 1
ATOM 720 C CA . HIS A 1 92 ? 9.234 14.984 -2.65 1 90.94 92 HIS A CA 1
ATOM 721 C C . HIS A 1 92 ? 8.633 13.656 -2.191 1 90.94 92 HIS A C 1
ATOM 723 O O . HIS A 1 92 ? 7.953 13.602 -1.165 1 90.94 92 HIS A O 1
ATOM 729 N N . LEU A 1 93 ? 8.93 12.703 -2.963 1 88.25 93 LEU A N 1
ATOM 730 C CA . LEU A 1 93 ? 8.43 11.367 -2.65 1 88.25 93 LEU A CA 1
ATOM 731 C C . LEU A 1 93 ? 9.547 10.484 -2.123 1 88.25 93 LEU A C 1
ATOM 733 O O . LEU A 1 93 ? 10.234 9.812 -2.9 1 88.25 93 LEU A O 1
ATOM 737 N N . HIS A 1 94 ? 9.852 10.633 -0.923 1 84.5 94 HIS A N 1
ATOM 738 C CA . HIS A 1 94 ? 10.844 9.812 -0.247 1 84.5 94 HIS A CA 1
ATOM 739 C C . HIS A 1 94 ? 10.273 9.18 1.018 1 84.5 94 HIS A C 1
ATOM 741 O O . HIS A 1 94 ? 9.125 9.445 1.384 1 84.5 94 HIS A O 1
ATOM 747 N N . GLU A 1 95 ? 11.023 8.406 1.612 1 83.06 95 GLU A N 1
ATOM 748 C CA . GLU A 1 95 ? 10.562 7.547 2.697 1 83.06 95 GLU A CA 1
ATOM 749 C C . GLU A 1 95 ? 9.969 8.367 3.838 1 83.06 95 GLU A C 1
ATOM 751 O O . GLU A 1 95 ? 8.844 8.109 4.277 1 83.06 95 GLU A O 1
ATOM 756 N N . PRO A 1 96 ? 10.648 9.336 4.305 1 87.69 96 PRO A N 1
ATOM 757 C CA . PRO A 1 96 ? 10.062 10.078 5.422 1 87.69 96 PRO A CA 1
ATOM 758 C C . PRO A 1 96 ? 8.75 10.773 5.039 1 87.69 96 PRO A C 1
ATOM 760 O O . PRO A 1 96 ? 7.82 10.828 5.848 1 87.69 96 PRO A O 1
ATOM 763 N N . ALA A 1 97 ? 8.68 11.281 3.834 1 89.88 97 ALA A N 1
ATOM 764 C CA . ALA A 1 97 ? 7.453 11.938 3.391 1 89.88 97 ALA A CA 1
ATOM 765 C C . ALA A 1 97 ? 6.277 10.961 3.385 1 89.88 97 ALA A C 1
ATOM 767 O O . ALA A 1 97 ? 5.188 11.289 3.863 1 89.88 97 ALA A O 1
ATOM 768 N N . VAL A 1 98 ? 6.527 9.812 2.861 1 87.62 98 VAL A N 1
ATOM 769 C CA . VAL A 1 98 ? 5.5 8.773 2.785 1 87.62 98 VAL A CA 1
ATOM 770 C C . VAL A 1 98 ? 5.07 8.367 4.191 1 87.62 98 VAL A C 1
ATOM 772 O O . VAL A 1 98 ? 3.875 8.312 4.492 1 87.62 98 VAL A O 1
ATOM 775 N N . LEU A 1 99 ? 6.031 8.164 4.969 1 86.69 99 LEU A N 1
ATOM 776 C CA . LEU A 1 99 ? 5.773 7.699 6.328 1 86.69 99 LEU A CA 1
ATOM 777 C C . LEU A 1 99 ? 4.961 8.727 7.109 1 86.69 99 LEU A C 1
ATOM 779 O O . LEU A 1 99 ? 3.998 8.375 7.793 1 86.69 99 LEU A O 1
ATOM 783 N N . PHE A 1 100 ? 5.359 9.891 7.051 1 89.62 100 PHE A N 1
ATOM 784 C CA . PHE A 1 100 ? 4.656 10.93 7.797 1 89.62 100 PHE A CA 1
ATOM 785 C C . PHE A 1 100 ? 3.24 11.109 7.266 1 89.62 100 PHE A C 1
ATOM 787 O O . PHE A 1 100 ? 2.307 11.352 8.031 1 89.62 100 PHE A O 1
ATOM 794 N N . ASN A 1 101 ? 3.121 11.016 5.977 1 92 101 ASN A N 1
ATOM 795 C CA . ASN A 1 101 ? 1.776 11.125 5.418 1 92 101 ASN A CA 1
ATOM 796 C C . ASN A 1 101 ? 0.863 10.016 5.93 1 92 101 ASN A C 1
ATOM 798 O O . ASN A 1 101 ? -0.261 10.281 6.359 1 92 101 ASN A O 1
ATOM 802 N N . LEU A 1 102 ? 1.371 8.859 5.922 1 90.81 102 LEU A N 1
ATOM 803 C CA . LEU A 1 102 ? 0.59 7.711 6.379 1 90.81 102 LEU A CA 1
ATOM 804 C C . LEU A 1 102 ? 0.264 7.836 7.863 1 90.81 102 LEU A C 1
ATOM 806 O O . LEU A 1 102 ? -0.854 7.535 8.289 1 90.81 102 LEU A O 1
ATOM 810 N N . LYS A 1 103 ? 1.18 8.305 8.562 1 88.62 103 LYS A N 1
ATOM 811 C CA . LYS A 1 103 ? 0.98 8.484 9.992 1 88.62 103 LYS A CA 1
ATOM 812 C C . LYS A 1 103 ? -0.089 9.539 10.273 1 88.62 103 LYS A C 1
ATOM 814 O O . LYS A 1 103 ? -0.979 9.328 11.094 1 88.62 103 LYS A O 1
ATOM 819 N N . GLU A 1 104 ? 0.077 10.625 9.625 1 92.38 104 GLU A N 1
ATOM 820 C CA . GLU A 1 104 ? -0.858 11.727 9.844 1 92.38 104 GLU A CA 1
ATOM 821 C C . GLU A 1 104 ? -2.268 11.344 9.398 1 92.38 104 GLU A C 1
ATOM 823 O O . GLU A 1 104 ? -3.248 11.688 10.062 1 92.38 104 GLU A O 1
ATOM 828 N N . ARG A 1 105 ? -2.316 10.711 8.289 1 94.06 105 ARG A N 1
ATOM 829 C CA . ARG A 1 105 ? -3.627 10.266 7.824 1 94.06 105 ARG A CA 1
ATOM 830 C C . ARG A 1 105 ? -4.242 9.266 8.797 1 94.06 105 ARG A C 1
ATOM 832 O O . ARG A 1 105 ? -5.414 9.391 9.164 1 94.06 105 ARG A O 1
ATOM 839 N N . TYR A 1 106 ? -3.461 8.398 9.203 1 91.19 106 TYR A N 1
ATOM 840 C CA . TYR A 1 106 ? -3.975 7.41 10.148 1 91.19 106 TYR A CA 1
ATOM 841 C C . TYR A 1 106 ? -4.434 8.078 11.438 1 91.19 106 TYR A C 1
ATOM 843 O O . TYR A 1 106 ? -5.453 7.691 12.016 1 91.19 106 TYR A O 1
ATOM 851 N N . ALA A 1 107 ? -3.678 8.984 11.938 1 90.81 107 ALA A N 1
ATOM 852 C CA . ALA A 1 107 ? -4.043 9.719 13.141 1 90.81 107 ALA A CA 1
ATOM 853 C C . ALA A 1 107 ? -5.406 10.391 12.984 1 90.81 107 ALA A C 1
ATOM 855 O O . ALA A 1 107 ? -6.125 10.578 13.969 1 90.81 107 ALA A O 1
ATOM 856 N N . ALA A 1 108 ? -5.766 10.695 11.781 1 93.5 108 ALA A N 1
ATOM 857 C CA . ALA A 1 108 ? -7.059 11.312 11.492 1 93.5 108 ALA A CA 1
ATOM 858 C C . ALA A 1 108 ? -8.078 10.266 11.07 1 93.5 108 ALA A C 1
ATOM 860 O O . ALA A 1 108 ? -9.156 10.602 10.57 1 93.5 108 ALA A O 1
ATOM 861 N N . TRP A 1 109 ? -7.695 9.039 11.039 1 92.69 109 TRP A N 1
ATOM 862 C CA . TRP A 1 109 ? -8.523 7.891 10.711 1 92.69 109 TRP A CA 1
ATOM 863 C C . TRP A 1 109 ? -8.852 7.863 9.219 1 92.69 109 TRP A C 1
ATOM 865 O O . TRP A 1 109 ? -9.906 7.355 8.82 1 92.69 109 TRP A O 1
ATOM 875 N N . MET A 1 110 ? -8 8.531 8.516 1 94.38 110 MET A N 1
ATOM 876 C CA . MET A 1 110 ? -8.016 8.383 7.062 1 94.38 110 MET A CA 1
ATOM 877 C C . MET A 1 110 ? -7.121 7.227 6.625 1 94.38 110 MET A C 1
ATOM 879 O O . MET A 1 110 ? -5.969 7.438 6.246 1 94.38 110 MET A O 1
ATOM 883 N N . ILE A 1 111 ? -7.684 6.066 6.559 1 92 111 ILE A N 1
ATOM 884 C CA . ILE A 1 111 ? -6.859 4.863 6.566 1 92 111 ILE A CA 1
ATOM 885 C C . ILE A 1 111 ? -6.527 4.453 5.133 1 92 111 ILE A C 1
ATOM 887 O O . ILE A 1 111 ? -5.633 3.635 4.906 1 92 111 ILE A O 1
ATOM 891 N N . TYR A 1 112 ? -7.25 5.004 4.191 1 93.19 112 TYR A N 1
ATOM 892 C CA . TYR A 1 112 ? -6.98 4.703 2.789 1 93.19 112 TYR A CA 1
ATOM 893 C C . TYR A 1 112 ? -6.16 5.812 2.141 1 93.19 112 TYR A C 1
ATOM 895 O O . TYR A 1 112 ? -6.539 6.984 2.193 1 93.19 112 TYR A O 1
ATOM 903 N N . THR A 1 113 ? -5.062 5.414 1.517 1 93.31 113 THR A N 1
ATOM 904 C CA . THR A 1 113 ? -4.203 6.367 0.828 1 93.31 113 THR A CA 1
ATOM 905 C C . THR A 1 113 ? -3.795 5.84 -0.544 1 93.31 113 THR A C 1
ATOM 907 O O . THR A 1 113 ? -3.295 4.719 -0.66 1 93.31 113 THR A O 1
ATOM 910 N N . TYR A 1 114 ? -4.004 6.68 -1.518 1 90.56 114 TYR A N 1
ATOM 911 C CA . TYR A 1 114 ? -3.564 6.289 -2.852 1 90.56 114 TYR A CA 1
ATOM 912 C C . TYR A 1 114 ? -2.062 6.504 -3.016 1 90.56 114 TYR A C 1
ATOM 914 O O . TYR A 1 114 ? -1.502 7.453 -2.469 1 90.56 114 TYR A O 1
ATOM 922 N N . SER A 1 115 ? -1.522 5.684 -3.678 1 86.25 115 SER A N 1
ATOM 923 C CA . SER A 1 115 ? -0.165 5.789 -4.203 1 86.25 115 SER A CA 1
ATOM 924 C C . SER A 1 115 ? -0.098 5.34 -5.656 1 86.25 115 SER A C 1
ATOM 926 O O . SER A 1 115 ? 0.262 4.195 -5.941 1 86.25 115 SER A O 1
ATOM 928 N N . GLY A 1 116 ? -0.472 6.34 -6.48 1 81.31 116 GLY A N 1
ATOM 929 C CA . GLY A 1 116 ? -0.61 5.984 -7.883 1 81.31 116 GLY A CA 1
ATOM 930 C C . GLY A 1 116 ? -1.697 4.957 -8.133 1 81.31 116 GLY A C 1
ATOM 931 O O . GLY A 1 116 ? -2.885 5.25 -7.984 1 81.31 116 GLY A O 1
ATOM 932 N N . LEU A 1 117 ? -1.151 3.756 -8.375 1 79.88 117 LEU A N 1
ATOM 933 C CA . LEU A 1 117 ? -2.09 2.697 -8.734 1 79.88 117 LEU A CA 1
ATOM 934 C C . LEU A 1 117 ? -2.529 1.919 -7.5 1 79.88 117 LEU A C 1
ATOM 936 O O . LEU A 1 117 ? -3.535 1.206 -7.535 1 79.88 117 LEU A O 1
ATOM 940 N N . PHE A 1 118 ? -1.863 2.131 -6.484 1 84.06 118 PHE A N 1
ATOM 941 C CA . PHE A 1 118 ? -2.125 1.336 -5.289 1 84.06 118 PHE A CA 1
ATOM 942 C C . PHE A 1 118 ? -2.945 2.129 -4.281 1 84.06 118 PHE A C 1
ATOM 944 O O . PHE A 1 118 ? -2.963 3.361 -4.316 1 84.06 118 PHE A O 1
ATOM 951 N N . CYS A 1 119 ? -3.646 1.372 -3.547 1 89.25 119 CYS A N 1
ATOM 952 C CA . CYS A 1 119 ? -4.258 1.889 -2.326 1 89.25 119 CYS A CA 1
ATOM 953 C C . CYS A 1 119 ? -3.633 1.251 -1.092 1 89.25 119 CYS A C 1
ATOM 955 O O . CYS A 1 119 ? -3.701 0.033 -0.914 1 89.25 119 CYS A O 1
ATOM 957 N N . VAL A 1 120 ? -3.037 2.062 -0.345 1 88.56 120 VAL A N 1
ATOM 958 C CA . VAL A 1 120 ? -2.391 1.6 0.878 1 88.56 120 VAL A CA 1
ATOM 959 C C . VAL A 1 120 ? -3.309 1.844 2.074 1 88.56 120 VAL A C 1
ATOM 961 O O . VAL A 1 120 ? -3.832 2.947 2.246 1 88.56 120 VAL A O 1
ATOM 964 N N . THR A 1 121 ? -3.447 0.831 2.811 1 90.44 121 THR A N 1
ATOM 965 C CA . THR A 1 121 ? -4.328 0.938 3.971 1 90.44 121 THR A CA 1
ATOM 966 C C . THR A 1 121 ? -3.588 0.552 5.246 1 90.44 121 THR A C 1
ATOM 968 O O . THR A 1 121 ? -2.818 -0.411 5.258 1 90.44 121 THR A O 1
ATOM 971 N N . VAL A 1 122 ? -3.857 1.339 6.211 1 86.25 122 VAL A N 1
ATOM 972 C CA . VAL A 1 122 ? -3.479 0.977 7.57 1 86.25 122 VAL A CA 1
ATOM 973 C C . VAL A 1 122 ? -4.723 0.6 8.375 1 86.25 122 VAL A C 1
ATOM 975 O O . VAL A 1 122 ? -5.512 1.469 8.75 1 86.25 122 VAL A O 1
ATOM 978 N N . ASN A 1 123 ? -4.824 -0.681 8.562 1 84.62 123 ASN A N 1
ATOM 979 C CA . ASN A 1 123 ? -6.047 -1.157 9.203 1 84.62 123 ASN A CA 1
ATOM 980 C C . ASN A 1 123 ? -6.168 -0.628 10.633 1 84.62 123 ASN A C 1
ATOM 982 O O . ASN A 1 123 ? -5.211 -0.681 11.398 1 84.62 123 ASN A O 1
ATOM 986 N N . PRO A 1 124 ? -7.301 -0.159 10.984 1 86.38 124 PRO A N 1
ATOM 987 C CA . PRO A 1 124 ? -7.543 0.355 12.336 1 86.38 124 PRO A CA 1
ATOM 988 C C . PRO A 1 124 ? -7.875 -0.749 13.336 1 86.38 124 PRO A C 1
ATOM 990 O O . PRO A 1 124 ? -8.039 -1.908 12.953 1 86.38 124 PRO A O 1
ATOM 993 N N . TYR A 1 125 ? -7.887 -0.364 14.57 1 83.56 125 TYR A N 1
ATOM 994 C CA . TYR A 1 125 ? -8.203 -1.312 15.633 1 83.56 125 TYR A CA 1
ATOM 995 C C . TYR A 1 125 ? -9.695 -1.306 15.938 1 83.56 125 TYR A C 1
ATOM 997 O O . TYR A 1 125 ? -10.172 -2.074 16.781 1 83.56 125 TYR A O 1
ATOM 1005 N N . LYS A 1 126 ? -10.367 -0.391 15.258 1 84.25 126 LYS A N 1
ATOM 1006 C CA . LYS A 1 126 ? -11.805 -0.271 15.492 1 84.25 126 LYS A CA 1
ATOM 1007 C C . LYS A 1 126 ? -12.57 -0.106 14.18 1 84.25 126 LYS A C 1
ATOM 1009 O O . LYS A 1 126 ? -11.961 0.14 13.133 1 84.25 126 LYS A O 1
ATOM 1014 N N . TRP A 1 127 ? -13.922 -0.268 14.438 1 85.44 127 TRP A N 1
ATOM 1015 C CA . TRP A 1 127 ? -14.789 -0.098 13.273 1 85.44 127 TRP A CA 1
ATOM 1016 C C . TRP A 1 127 ? -14.977 1.38 12.945 1 85.44 127 TRP A C 1
ATOM 1018 O O . TRP A 1 127 ? -15.156 2.203 13.844 1 85.44 127 TRP A O 1
ATOM 1028 N N . LEU A 1 128 ? -14.953 1.667 11.648 1 89.94 128 LEU A N 1
ATOM 1029 C CA . LEU A 1 128 ? -15.078 3.049 11.195 1 89.94 128 LEU A CA 1
ATOM 1030 C C . LEU A 1 128 ? -16.281 3.209 10.273 1 89.94 128 LEU A C 1
ATOM 1032 O O . LEU A 1 128 ? -16.688 2.26 9.602 1 89.94 128 LEU A O 1
ATOM 1036 N N . PRO A 1 129 ? -16.75 4.406 10.203 1 92.62 129 PRO A N 1
ATOM 1037 C CA . PRO A 1 129 ? -17.906 4.668 9.344 1 92.62 129 PRO A CA 1
ATOM 1038 C C . PRO A 1 129 ? -17.594 4.434 7.863 1 92.62 129 PRO A C 1
ATOM 1040 O O . PRO A 1 129 ? -18.531 4.293 7.059 1 92.62 129 PRO A O 1
ATOM 1043 N N . VAL A 1 130 ? -16.391 4.371 7.496 1 91.44 130 VAL A N 1
ATOM 1044 C CA . VAL A 1 130 ? -16.031 4.195 6.094 1 91.44 130 VAL A CA 1
ATOM 1045 C C . VAL A 1 130 ? -16.391 2.787 5.637 1 91.44 130 VAL A C 1
ATOM 1047 O O . VAL A 1 130 ? -16.391 2.5 4.438 1 91.44 130 VAL A O 1
ATOM 1050 N N . TYR A 1 131 ? -16.703 1.958 6.555 1 85.25 131 TYR A N 1
ATOM 1051 C CA . TYR A 1 131 ? -17.062 0.583 6.227 1 85.25 131 TYR A CA 1
ATOM 1052 C C . TYR A 1 131 ? -18.562 0.442 6.027 1 85.25 131 TYR A C 1
ATOM 1054 O O . TYR A 1 131 ? -19.047 -0.628 5.656 1 85.25 131 TYR A O 1
ATOM 1062 N N . ASN A 1 132 ? -19.266 1.47 6.293 1 86.31 132 ASN A N 1
ATOM 1063 C CA . ASN A 1 132 ? -20.719 1.417 6.242 1 86.31 132 ASN A CA 1
ATOM 1064 C C . ASN A 1 132 ? -21.219 1.158 4.824 1 86.31 132 ASN A C 1
ATOM 1066 O O . ASN A 1 132 ? -20.594 1.579 3.852 1 86.31 132 ASN A O 1
ATOM 1070 N N . PRO A 1 133 ? -22.406 0.542 4.758 1 85.38 133 PRO A N 1
ATOM 1071 C CA . PRO A 1 133 ? -22.984 0.208 3.451 1 85.38 133 PRO A CA 1
ATOM 1072 C C . PRO A 1 133 ? -23.25 1.441 2.59 1 85.38 133 PRO A C 1
ATOM 1074 O O . PRO A 1 133 ? -23.141 1.374 1.362 1 85.38 133 PRO A O 1
ATOM 1077 N N . GLU A 1 134 ? -23.625 2.488 3.221 1 88.19 134 GLU A N 1
ATOM 1078 C CA . GLU A 1 134 ? -23.891 3.697 2.453 1 88.19 134 GLU A CA 1
ATOM 1079 C C . GLU A 1 134 ? -22.656 4.176 1.709 1 88.19 134 GLU A C 1
ATOM 1081 O O . GLU A 1 134 ? -22.75 4.738 0.616 1 88.19 134 GLU A O 1
ATOM 1086 N N . VAL A 1 135 ? -21.547 3.973 2.318 1 89.25 135 VAL A N 1
ATOM 1087 C CA . VAL A 1 135 ? -20.297 4.363 1.677 1 89.25 135 VAL A CA 1
ATOM 1088 C C . VAL A 1 135 ? -20.016 3.441 0.493 1 89.25 135 VAL A C 1
ATOM 1090 O O . VAL A 1 135 ? -19.609 3.904 -0.579 1 89.25 135 VAL A O 1
ATOM 1093 N N . VAL A 1 136 ? -20.281 2.189 0.691 1 83.94 136 VAL A N 1
ATOM 1094 C CA . VAL A 1 136 ? -20.109 1.228 -0.393 1 83.94 136 VAL A CA 1
ATOM 1095 C C . VAL A 1 136 ? -20.938 1.652 -1.596 1 83.94 136 VAL A C 1
ATOM 1097 O O . VAL A 1 136 ? -20.453 1.672 -2.727 1 83.94 136 VAL A O 1
ATOM 1100 N N . GLN A 1 137 ? -22.094 2.02 -1.279 1 88.06 137 GLN A N 1
ATOM 1101 C CA . GLN A 1 137 ? -23.016 2.426 -2.334 1 88.06 137 GLN A CA 1
ATOM 1102 C C . GLN A 1 137 ? -22.531 3.703 -3.02 1 88.06 137 GLN A C 1
ATOM 1104 O O . GLN A 1 137 ? -22.656 3.842 -4.238 1 88.06 137 GLN A O 1
ATOM 1109 N N . ALA A 1 138 ? -22.031 4.559 -2.309 1 91.06 138 ALA A N 1
ATOM 1110 C CA . ALA A 1 138 ? -21.594 5.84 -2.848 1 91.06 138 ALA A CA 1
ATOM 1111 C C . ALA A 1 138 ? -20.391 5.656 -3.768 1 91.06 138 ALA A C 1
ATOM 1113 O O . ALA A 1 138 ? -20.188 6.43 -4.707 1 91.06 138 ALA A O 1
ATOM 1114 N N . TYR A 1 139 ? -19.547 4.703 -3.518 1 90.94 139 TYR A N 1
ATOM 1115 C CA . TYR A 1 139 ? -18.344 4.469 -4.309 1 90.94 139 TYR A CA 1
ATOM 1116 C C . TYR A 1 139 ? -18.641 3.57 -5.504 1 90.94 139 TYR A C 1
ATOM 1118 O O . TYR A 1 139 ? -17.828 3.455 -6.422 1 90.94 139 TYR A O 1
ATOM 1126 N N . ARG A 1 140 ? -19.766 2.906 -5.414 1 85.5 140 ARG A N 1
ATOM 1127 C CA . ARG A 1 140 ? -20.094 1.956 -6.473 1 85.5 140 ARG A CA 1
ATOM 1128 C C . ARG A 1 140 ? -20.062 2.633 -7.84 1 85.5 140 ARG A C 1
ATOM 1130 O O . ARG A 1 140 ? -20.766 3.619 -8.062 1 85.5 140 ARG A O 1
ATOM 1137 N N . GLY A 1 141 ? -19.156 2.162 -8.68 1 83.88 141 GLY A N 1
ATOM 1138 C CA . GLY A 1 141 ? -19.109 2.672 -10.039 1 83.88 141 GLY A CA 1
ATOM 1139 C C . GLY A 1 141 ? -18.281 3.936 -10.18 1 83.88 141 GLY A C 1
ATOM 1140 O O . GLY A 1 141 ? -18.188 4.516 -11.258 1 83.88 141 GLY A O 1
ATOM 1141 N N . LYS A 1 142 ? -17.75 4.465 -9.062 1 87.94 142 LYS A N 1
ATOM 1142 C CA . LYS A 1 142 ? -16.953 5.684 -9.117 1 87.94 142 LYS A CA 1
ATOM 1143 C C . LYS A 1 142 ? -15.477 5.367 -9.391 1 87.94 142 LYS A C 1
ATOM 1145 O O . LYS A 1 142 ? -14.938 4.395 -8.859 1 87.94 142 LYS A O 1
ATOM 1150 N N . LYS A 1 143 ? -14.945 6.242 -10.18 1 86.19 143 LYS A N 1
ATOM 1151 C CA . LYS A 1 143 ? -13.531 6.078 -10.508 1 86.19 143 LYS A CA 1
ATOM 1152 C C . LYS A 1 143 ? -12.641 6.664 -9.414 1 86.19 143 LYS A C 1
ATOM 1154 O O . LYS A 1 143 ? -13 7.66 -8.781 1 86.19 143 LYS A O 1
ATOM 1159 N N . ARG A 1 144 ? -11.484 6.16 -9.312 1 86.38 144 ARG A N 1
ATOM 1160 C CA . ARG A 1 144 ? -10.547 6.531 -8.258 1 86.38 144 ARG A CA 1
ATOM 1161 C C . ARG A 1 144 ? -10.164 8.008 -8.359 1 86.38 144 ARG A C 1
ATOM 1163 O O . ARG A 1 144 ? -9.945 8.664 -7.344 1 86.38 144 ARG A O 1
ATOM 1170 N N . MET A 1 145 ? -10.125 8.461 -9.516 1 83.69 145 MET A N 1
ATOM 1171 C CA . MET A 1 145 ? -9.664 9.828 -9.719 1 83.69 145 MET A CA 1
ATOM 1172 C C . MET A 1 145 ? -10.727 10.836 -9.281 1 83.69 145 MET A C 1
ATOM 1174 O O . MET A 1 145 ? -10.422 12.016 -9.102 1 83.69 145 MET A O 1
ATOM 1178 N N . GLU A 1 146 ? -11.898 10.383 -9.023 1 86.12 146 GLU A N 1
ATOM 1179 C CA . GLU A 1 146 ? -13.023 11.281 -8.773 1 86.12 146 GLU A CA 1
ATOM 1180 C C . GLU A 1 146 ? -13.398 11.305 -7.297 1 86.12 146 GLU A C 1
ATOM 1182 O O . GLU A 1 146 ? -14.141 12.188 -6.852 1 86.12 146 GLU A O 1
ATOM 1187 N N . VAL A 1 147 ? -12.953 10.367 -6.656 1 89.5 147 VAL A N 1
ATOM 1188 C CA . VAL A 1 147 ? -13.375 10.195 -5.266 1 89.5 147 VAL A CA 1
ATOM 1189 C C . VAL A 1 147 ? -12.148 9.977 -4.383 1 89.5 147 VAL A C 1
ATOM 1191 O O . VAL A 1 147 ? -11.086 9.586 -4.871 1 89.5 147 VAL A O 1
ATOM 1194 N N . PRO A 1 148 ? -12.305 10.258 -3.117 1 93.25 148 PRO A N 1
ATOM 1195 C CA . PRO A 1 148 ? -11.188 9.977 -2.211 1 93.25 148 PRO A CA 1
ATOM 1196 C C . PRO A 1 148 ? -10.812 8.492 -2.182 1 93.25 148 PRO A C 1
ATOM 1198 O O . PRO A 1 148 ? -11.586 7.652 -2.641 1 93.25 148 PRO A O 1
ATOM 1201 N N . PRO A 1 149 ? -9.672 8.281 -1.699 1 92.56 149 PRO A N 1
ATOM 1202 C CA . PRO A 1 149 ? -9.195 6.898 -1.72 1 92.56 149 PRO A CA 1
ATOM 1203 C C . PRO A 1 149 ? -10.117 5.941 -0.968 1 92.56 149 PRO A C 1
ATOM 1205 O O . PRO A 1 149 ? -10.539 6.238 0.151 1 92.56 149 PRO A O 1
ATOM 1208 N N . HIS A 1 150 ? -10.391 4.941 -1.571 1 90.56 150 HIS A N 1
ATOM 1209 C CA . HIS A 1 150 ? -11.141 3.834 -0.991 1 90.56 150 HIS A CA 1
ATOM 1210 C C . HIS A 1 150 ? -11.008 2.572 -1.84 1 90.56 150 HIS A C 1
ATOM 1212 O O . HIS A 1 150 ? -10.773 2.654 -3.049 1 90.56 150 HIS A O 1
ATOM 1218 N N . ILE A 1 151 ? -11.25 1.51 -1.232 1 85 151 ILE A N 1
ATOM 1219 C CA . ILE A 1 151 ? -11.07 0.218 -1.886 1 85 151 ILE A CA 1
ATOM 1220 C C . ILE A 1 151 ? -12.227 -0.04 -2.85 1 85 151 ILE A C 1
ATOM 1222 O O . ILE A 1 151 ? -12.117 -0.865 -3.76 1 85 151 ILE A O 1
ATOM 1226 N N . PHE A 1 152 ? -13.273 0.66 -2.736 1 84.88 152 PHE A N 1
ATOM 1227 C CA . PHE A 1 152 ? -14.445 0.418 -3.568 1 84.88 152 PHE A CA 1
ATOM 1228 C C . PHE A 1 152 ? -14.383 1.245 -4.848 1 84.88 152 PHE A C 1
ATOM 1230 O O . PHE A 1 152 ? -15.203 1.072 -5.746 1 84.88 152 PHE A O 1
ATOM 1237 N N . ALA A 1 153 ? -13.445 2.127 -4.832 1 87.5 153 ALA A N 1
ATOM 1238 C CA . ALA A 1 153 ? -13.289 2.91 -6.055 1 87.5 153 ALA A CA 1
ATOM 1239 C C . ALA A 1 153 ? -12.758 2.049 -7.195 1 87.5 153 ALA A C 1
ATOM 1241 O O . ALA A 1 153 ? -11.898 1.188 -6.98 1 87.5 153 ALA A O 1
ATOM 1242 N N . LEU A 1 154 ? -13.18 2.301 -8.359 1 82.19 154 LEU A N 1
ATOM 1243 C CA . LEU A 1 154 ? -12.789 1.488 -9.508 1 82.19 154 LEU A CA 1
ATOM 1244 C C . LEU A 1 154 ? -11.555 2.074 -10.188 1 82.19 154 LEU A C 1
ATOM 1246 O O . LEU A 1 154 ? -11.43 3.295 -10.305 1 82.19 154 LEU A O 1
ATOM 1250 N N . SER A 1 155 ? -10.688 1.102 -10.508 1 79 155 SER A N 1
ATOM 1251 C CA . SER A 1 155 ? -9.531 1.509 -11.305 1 79 155 SER A CA 1
ATOM 1252 C C . SER A 1 155 ? -9.773 1.263 -12.789 1 79 155 SER A C 1
ATOM 1254 O O . SER A 1 155 ? -10.68 0.506 -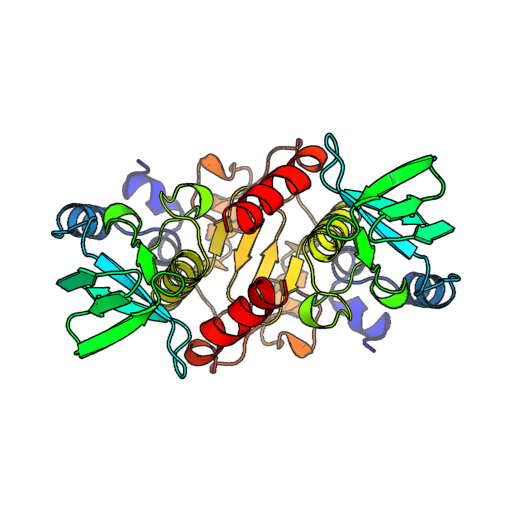13.156 1 79 155 SER A O 1
ATOM 1256 N N . ASP A 1 156 ? -9 2.117 -13.539 1 73.38 156 ASP A N 1
ATOM 1257 C CA . ASP A 1 156 ? -9.086 1.883 -14.977 1 73.38 156 ASP A CA 1
ATOM 1258 C C . ASP A 1 156 ? -8.477 0.533 -15.352 1 73.38 156 ASP A C 1
ATOM 1260 O O . ASP A 1 156 ? -7.609 0.02 -14.641 1 73.38 156 ASP A O 1
ATOM 1264 N N . ASN A 1 157 ? -8.977 -0.15 -16.422 1 61.69 157 ASN A N 1
ATOM 1265 C CA . ASN A 1 157 ? -8.555 -1.459 -16.906 1 61.69 157 ASN A CA 1
ATOM 1266 C C . ASN A 1 157 ? -7.055 -1.489 -17.188 1 61.69 157 ASN A C 1
ATOM 1268 O O . ASN A 1 157 ? -6.438 -2.557 -17.188 1 61.69 157 ASN A O 1
ATOM 1272 N N . ALA A 1 158 ? -6.449 -0.393 -17.578 1 57.75 158 ALA A N 1
ATOM 1273 C CA . ALA A 1 158 ? -5.094 -0.412 -18.109 1 57.75 158 ALA A CA 1
ATOM 1274 C C . ALA A 1 158 ? -4.074 -0.75 -17.031 1 57.75 158 ALA A C 1
ATOM 1276 O O . ALA A 1 158 ? -2.879 -0.499 -17.188 1 57.75 158 ALA A O 1
ATOM 1277 N N . TYR A 1 159 ? -4.281 -1.648 -16.203 1 55.84 159 TYR A N 1
ATOM 1278 C CA . TYR A 1 159 ? -3.543 -1.951 -14.977 1 55.84 159 TYR A CA 1
ATOM 1279 C C . TYR A 1 159 ? -2.188 -2.57 -15.305 1 55.84 159 TYR A C 1
ATOM 1281 O O . TYR A 1 159 ? -1.182 -2.234 -14.672 1 55.84 159 TYR A O 1
ATOM 1289 N N . GLN A 1 160 ? -2.238 -3.621 -16.125 1 53.38 160 GLN A N 1
ATOM 1290 C CA . GLN A 1 160 ? -1.092 -4.508 -16.297 1 53.38 160 GLN A CA 1
ATOM 1291 C C . GLN A 1 160 ? 0.177 -3.715 -16.594 1 53.38 160 GLN A C 1
ATOM 1293 O O . GLN A 1 160 ? 1.255 -4.047 -16.094 1 53.38 160 GLN A O 1
ATOM 1298 N N . PHE A 1 161 ? 0.034 -2.764 -17.25 1 50.72 161 PHE A N 1
ATOM 1299 C CA . PHE A 1 161 ? 1.212 -2.033 -17.703 1 50.72 161 PHE A CA 1
ATOM 1300 C C . PHE A 1 161 ? 1.719 -1.094 -16.609 1 50.72 161 PHE A C 1
ATOM 1302 O O . PHE A 1 161 ? 2.92 -0.836 -16.516 1 50.72 161 PHE A O 1
ATOM 1309 N N . MET A 1 162 ? 0.838 -0.858 -15.703 1 57.25 162 MET A N 1
ATOM 1310 C CA . MET A 1 162 ? 1.115 0.315 -14.875 1 57.25 162 MET A CA 1
ATOM 1311 C C . MET A 1 162 ? 1.769 -0.088 -13.555 1 57.25 162 MET A C 1
ATOM 1313 O O . MET A 1 162 ? 2.537 0.682 -12.977 1 57.25 162 MET A O 1
ATOM 1317 N N . LEU A 1 163 ? 1.558 -1.331 -13.195 1 60.38 163 LEU A N 1
ATOM 1318 C CA . LEU A 1 163 ? 2.158 -1.686 -11.914 1 60.38 163 LEU A CA 1
ATOM 1319 C C . LEU A 1 163 ? 3.66 -1.423 -11.922 1 60.38 163 LEU A C 1
ATOM 1321 O O . LEU A 1 163 ? 4.215 -0.93 -10.938 1 60.38 163 LEU A O 1
ATOM 1325 N N . THR A 1 164 ? 4.242 -1.672 -13.094 1 57.72 164 THR A N 1
ATOM 1326 C CA . THR A 1 164 ? 5.688 -1.525 -13.203 1 57.72 164 THR A CA 1
ATOM 1327 C C . THR A 1 164 ? 6.094 -0.062 -13.07 1 57.72 164 THR A C 1
ATOM 1329 O O . THR A 1 164 ? 7.062 0.257 -12.375 1 57.72 164 THR A O 1
ATOM 1332 N N . GLY A 1 165 ? 5.324 0.72 -13.703 1 55.69 165 GLY A N 1
ATOM 1333 C CA . GLY A 1 165 ? 5.637 2.139 -13.656 1 55.69 165 GLY A CA 1
ATOM 1334 C C . GLY A 1 165 ? 5.375 2.764 -12.297 1 55.69 165 GLY A C 1
ATOM 1335 O O . GLY A 1 165 ? 6.168 3.576 -11.82 1 55.69 165 GLY A O 1
ATOM 1336 N N . ALA A 1 166 ? 4.301 2.346 -11.812 1 55.53 166 ALA A N 1
ATOM 1337 C CA . ALA A 1 166 ? 3.818 2.973 -10.586 1 55.53 166 ALA A CA 1
ATOM 1338 C C . ALA A 1 166 ? 4.742 2.668 -9.406 1 55.53 166 ALA A C 1
ATOM 1340 O O . ALA A 1 166 ? 5.07 3.559 -8.625 1 55.53 166 ALA A O 1
ATOM 1341 N N . PHE A 1 167 ? 5.047 1.45 -9.375 1 56.88 167 PHE A N 1
ATOM 1342 C CA . PHE A 1 167 ? 5.883 1.066 -8.242 1 56.88 167 PHE A CA 1
ATOM 1343 C C . PHE A 1 167 ? 7.289 1.638 -8.391 1 56.88 167 PHE A C 1
ATOM 1345 O O . PHE A 1 167 ? 7.898 2.066 -7.41 1 56.88 167 PHE A O 1
ATOM 1352 N N . ALA A 1 168 ? 7.73 1.581 -9.664 1 52.25 168 ALA A N 1
ATOM 1353 C CA . ALA A 1 168 ? 9.039 2.18 -9.922 1 52.25 168 ALA A CA 1
ATOM 1354 C C . ALA A 1 168 ? 9.078 3.633 -9.461 1 52.25 168 ALA A C 1
ATOM 1356 O O . ALA A 1 168 ? 10.078 4.086 -8.906 1 52.25 168 ALA A O 1
ATOM 1357 N N . ALA A 1 169 ? 7.988 4.23 -9.797 1 49.62 169 ALA A N 1
ATOM 1358 C CA . ALA A 1 169 ? 7.918 5.645 -9.438 1 49.62 169 ALA A CA 1
ATOM 1359 C C . ALA A 1 169 ? 8.008 5.836 -7.93 1 49.62 169 ALA A C 1
ATOM 1361 O O . ALA A 1 169 ? 8.539 6.84 -7.453 1 49.62 169 ALA A O 1
ATOM 1362 N N . GLN A 1 170 ? 7.449 4.934 -7.27 1 52.53 170 GLN A N 1
ATOM 1363 C CA . GLN A 1 170 ? 7.426 5.027 -5.816 1 52.53 170 GLN A CA 1
ATOM 1364 C C . GLN A 1 170 ? 8.805 4.75 -5.223 1 52.53 170 GLN A C 1
ATOM 1366 O O . GLN A 1 170 ? 9.203 5.383 -4.246 1 52.53 170 GLN A O 1
ATOM 1371 N N . ILE A 1 171 ? 9.469 3.674 -5.715 1 47.72 171 ILE A N 1
ATOM 1372 C CA . ILE A 1 171 ? 10.766 3.25 -5.199 1 47.72 171 ILE A CA 1
ATOM 1373 C C . ILE A 1 171 ? 11.867 4.133 -5.781 1 47.72 171 ILE A C 1
ATOM 1375 O O . ILE A 1 171 ? 12.812 4.5 -5.078 1 47.72 171 ILE A O 1
ATOM 1379 N N . ASN A 1 172 ? 11.844 4.289 -7.141 1 44.97 172 ASN A N 1
ATOM 1380 C CA . ASN A 1 172 ? 12.961 4.945 -7.812 1 44.97 172 ASN A CA 1
ATOM 1381 C C . ASN A 1 172 ? 13.094 6.402 -7.383 1 44.97 172 ASN A C 1
ATOM 1383 O O . ASN A 1 172 ? 14.125 7.035 -7.633 1 44.97 172 ASN A O 1
ATOM 1387 N N . TYR A 1 173 ? 12.062 6.941 -6.949 1 41.94 173 TYR A N 1
ATOM 1388 C CA . TYR A 1 173 ? 12.375 8.312 -6.574 1 41.94 173 TYR A CA 1
ATOM 1389 C C . TYR A 1 173 ? 13.18 8.359 -5.281 1 41.94 173 TYR A C 1
ATOM 1391 O O . TYR A 1 173 ? 13.391 9.438 -4.715 1 41.94 173 TYR A O 1
ATOM 1399 N N . ASN A 1 174 ? 13.594 7.227 -4.871 1 37.62 174 ASN A N 1
ATOM 1400 C CA . ASN A 1 174 ? 14.633 7.363 -3.854 1 37.62 174 ASN A CA 1
ATOM 1401 C C . ASN A 1 174 ? 16 7.625 -4.477 1 37.62 174 ASN A C 1
ATOM 1403 O O . ASN A 1 174 ? 16.312 7.078 -5.531 1 37.62 174 ASN A O 1
ATOM 1407 N N . MET B 1 1 ? -0.99 -23.406 9 1 47.66 1 MET B N 1
ATOM 1408 C CA . MET B 1 1 ? -1.332 -23.203 7.594 1 47.66 1 MET B CA 1
ATOM 1409 C C . MET B 1 1 ? -2.842 -23.281 7.387 1 47.66 1 MET B C 1
ATOM 1411 O O . MET B 1 1 ? -3.488 -24.219 7.832 1 47.66 1 MET B O 1
ATOM 1415 N N . SER B 1 2 ? -3.457 -22.094 7.266 1 59.09 2 SER B N 1
ATOM 1416 C CA . SER B 1 2 ? -4.914 -22.109 7.184 1 59.09 2 SER B CA 1
ATOM 1417 C C . SER B 1 2 ? -5.391 -23.078 6.098 1 59.09 2 SER B C 1
ATOM 1419 O O . SER B 1 2 ? -4.801 -23.141 5.016 1 59.09 2 SER B O 1
ATOM 1421 N N . THR B 1 3 ? -6.129 -24.141 6.523 1 69.81 3 THR B N 1
ATOM 1422 C CA . THR B 1 3 ? -6.719 -25.156 5.66 1 69.81 3 THR B CA 1
ATOM 1423 C C . THR B 1 3 ? -7.809 -24.547 4.781 1 69.81 3 THR B C 1
ATOM 1425 O O . THR B 1 3 ? -8.305 -23.453 5.059 1 69.81 3 THR B O 1
ATOM 1428 N N . ASP B 1 4 ? -7.934 -25.141 3.564 1 80.31 4 ASP B N 1
ATOM 1429 C CA . ASP B 1 4 ? -9.023 -24.766 2.676 1 80.31 4 ASP B CA 1
ATOM 1430 C C . ASP B 1 4 ? -10.367 -24.766 3.412 1 80.31 4 ASP B C 1
ATOM 1432 O O . ASP B 1 4 ? -11.273 -24.016 3.064 1 80.31 4 ASP B O 1
ATOM 1436 N N . GLY B 1 5 ? -10.461 -25.641 4.387 1 81.62 5 GLY B N 1
ATOM 1437 C CA . GLY B 1 5 ? -11.672 -25.688 5.191 1 81.62 5 GLY B CA 1
ATOM 1438 C C . GLY B 1 5 ? -11.961 -24.391 5.922 1 81.62 5 GLY B C 1
ATOM 1439 O O . GLY B 1 5 ? -13.109 -23.969 5.996 1 81.62 5 GLY B O 1
ATOM 1440 N N . GLU B 1 6 ? -10.969 -23.75 6.379 1 85.06 6 GLU B N 1
ATOM 1441 C CA . GLU B 1 6 ? -11.125 -22.5 7.117 1 85.06 6 GLU B CA 1
ATOM 1442 C C . GLU B 1 6 ? -11.594 -21.359 6.207 1 85.06 6 GLU B C 1
ATOM 1444 O O . GLU B 1 6 ? -12.156 -20.375 6.676 1 85.06 6 GLU B O 1
ATOM 1449 N N . MET B 1 7 ? -11.492 -21.641 4.922 1 90.12 7 MET B N 1
ATOM 1450 C CA . MET B 1 7 ? -11.828 -20.594 3.959 1 90.12 7 MET B CA 1
ATOM 1451 C C . MET B 1 7 ? -13.289 -20.703 3.533 1 90.12 7 MET B C 1
ATOM 1453 O O . MET B 1 7 ? -13.805 -19.812 2.85 1 90.12 7 MET B O 1
ATOM 1457 N N . ALA B 1 8 ? -13.969 -21.719 3.959 1 89.5 8 ALA B N 1
ATOM 1458 C CA . ALA B 1 8 ? -15.352 -21.953 3.559 1 89.5 8 ALA B CA 1
ATOM 1459 C C . ALA B 1 8 ? -16.266 -20.812 3.994 1 89.5 8 ALA B C 1
ATOM 1461 O O . ALA B 1 8 ? -17.25 -20.5 3.318 1 89.5 8 ALA B O 1
ATOM 1462 N N . VAL B 1 9 ? -15.906 -20.125 5.012 1 90 9 VAL B N 1
ATOM 1463 C CA . VAL B 1 9 ? -16.719 -19.062 5.57 1 90 9 VAL B CA 1
ATOM 1464 C C . VAL B 1 9 ? -16.781 -17.891 4.59 1 90 9 VAL B C 1
ATOM 1466 O O . VAL B 1 9 ? -17.719 -17.078 4.629 1 90 9 VAL B O 1
ATOM 1469 N N . PHE B 1 10 ? -15.875 -17.859 3.65 1 92.06 10 PHE B N 1
ATOM 1470 C CA . PHE B 1 10 ? -15.82 -16.734 2.725 1 92.06 10 PHE B CA 1
ATOM 1471 C C . PHE B 1 10 ? -16.547 -17.062 1.428 1 92.06 10 PHE B C 1
ATOM 1473 O O . PHE B 1 10 ? -16.672 -16.219 0.545 1 92.06 10 PHE B O 1
ATOM 1480 N N . GLY B 1 11 ? -16.969 -18.312 1.302 1 91.25 11 GLY B N 1
ATOM 1481 C CA . GLY B 1 11 ? -17.734 -18.703 0.129 1 91.25 11 GLY B CA 1
ATOM 1482 C C . GLY B 1 11 ? -16.969 -18.531 -1.168 1 91.25 11 GLY B C 1
ATOM 1483 O O . GLY B 1 11 ? -15.82 -18.984 -1.28 1 91.25 11 GLY B O 1
ATOM 1484 N N . PRO B 1 12 ? -17.656 -17.969 -2.16 1 92.12 12 PRO B N 1
ATOM 1485 C CA . PRO B 1 12 ? -17.016 -17.797 -3.469 1 92.12 12 PRO B CA 1
ATOM 1486 C C . PRO B 1 12 ? -15.82 -16.859 -3.422 1 92.12 12 PRO B C 1
ATOM 1488 O O . PRO B 1 12 ? -14.984 -16.859 -4.328 1 92.12 12 PRO B O 1
ATOM 1491 N N . ALA B 1 13 ? -15.781 -16.047 -2.387 1 94.06 13 ALA B N 1
ATOM 1492 C CA . ALA B 1 13 ? -14.703 -15.055 -2.268 1 94.06 13 ALA B CA 1
ATOM 1493 C C . ALA B 1 13 ? -13.383 -15.727 -1.894 1 94.06 13 ALA B C 1
ATOM 1495 O O . ALA B 1 13 ? -12.32 -15.125 -2.025 1 94.06 13 ALA B O 1
ATOM 1496 N N . ALA B 1 14 ? -13.406 -16.984 -1.451 1 93.62 14 ALA B N 1
ATOM 1497 C CA . ALA B 1 14 ? -12.234 -17.656 -0.898 1 93.62 14 ALA B CA 1
ATOM 1498 C C . ALA B 1 14 ? -11.094 -17.688 -1.905 1 93.62 14 ALA B C 1
ATOM 1500 O O . ALA B 1 14 ? -9.938 -17.453 -1.549 1 93.62 14 ALA B O 1
ATOM 1501 N N . GLN B 1 15 ? -11.438 -17.922 -3.162 1 93.38 15 GLN B N 1
ATOM 1502 C CA . GLN B 1 15 ? -10.414 -18.078 -4.188 1 93.38 15 GLN B CA 1
ATOM 1503 C C . GLN B 1 15 ? -9.719 -16.75 -4.488 1 93.38 15 GLN B C 1
ATOM 1505 O O . GLN B 1 15 ? -8.633 -16.734 -5.066 1 93.38 15 GLN B O 1
ATOM 1510 N N . PHE B 1 16 ? -10.281 -15.648 -4.055 1 94.69 16 PHE B N 1
ATOM 1511 C CA . PHE B 1 16 ? -9.719 -14.328 -4.312 1 94.69 16 PHE B CA 1
ATOM 1512 C C . PHE B 1 16 ? -8.977 -13.805 -3.086 1 94.69 16 PHE B C 1
ATOM 1514 O O . PHE B 1 16 ? -8.469 -12.688 -3.092 1 94.69 16 PHE B O 1
ATOM 1521 N N . LEU B 1 17 ? -8.977 -14.656 -2.092 1 95 17 LEU B N 1
ATOM 1522 C CA . LEU B 1 17 ? -8.344 -14.242 -0.845 1 95 17 LEU B CA 1
ATOM 1523 C C . LEU B 1 17 ? -7.062 -15.031 -0.59 1 95 17 LEU B C 1
ATOM 1525 O O . LEU B 1 17 ? -6.078 -14.484 -0.086 1 95 17 LEU B O 1
ATOM 1529 N N . ARG B 1 18 ? -7.082 -16.312 -0.94 1 94.44 18 ARG B N 1
ATOM 1530 C CA . ARG B 1 18 ? -5.953 -17.203 -0.662 1 94.44 18 ARG B CA 1
ATOM 1531 C C . ARG B 1 18 ? -5.836 -18.281 -1.721 1 94.44 18 ARG B C 1
ATOM 1533 O O . ARG B 1 18 ? -6.848 -18.781 -2.23 1 94.44 18 ARG B O 1
ATOM 1540 N N . LYS B 1 19 ? -4.57 -18.625 -1.9 1 93.06 19 LYS B N 1
ATOM 1541 C CA . LYS B 1 19 ? -4.324 -19.75 -2.785 1 93.06 19 LYS B CA 1
ATOM 1542 C C . LYS B 1 19 ? -4.91 -21.047 -2.209 1 93.06 19 LYS B C 1
ATOM 1544 O O . LYS B 1 19 ? -4.887 -21.25 -0.995 1 93.06 19 LYS B O 1
ATOM 1549 N N . SER B 1 20 ? -5.293 -21.844 -3.121 1 92.06 20 SER B N 1
ATOM 1550 C CA . SER B 1 20 ? -5.766 -23.156 -2.689 1 92.06 20 SER B CA 1
ATOM 1551 C C . SER B 1 20 ? -4.617 -24.016 -2.176 1 92.06 20 SER B C 1
ATOM 1553 O O . SER B 1 20 ? -3.451 -23.75 -2.459 1 92.06 20 SER B O 1
ATOM 1555 N N . GLU B 1 21 ? -5.012 -25 -1.414 1 91.38 21 GLU B N 1
ATOM 1556 C CA . GLU B 1 21 ? -4.008 -25.953 -0.938 1 91.38 21 GLU B CA 1
ATOM 1557 C C . GLU B 1 21 ? -3.273 -26.609 -2.102 1 91.38 21 GLU B C 1
ATOM 1559 O O . GLU B 1 21 ? -2.062 -26.828 -2.035 1 91.38 21 GLU B O 1
ATOM 1564 N N . LYS B 1 22 ? -4.004 -26.922 -3.059 1 91.56 22 LYS B N 1
ATOM 1565 C CA . LYS B 1 22 ? -3.412 -27.531 -4.242 1 91.56 22 LYS B CA 1
ATOM 1566 C C . LYS B 1 22 ? -2.354 -26.625 -4.863 1 91.56 22 LYS B C 1
ATOM 1568 O O . LYS B 1 22 ? -1.245 -27.078 -5.164 1 91.56 22 LYS B O 1
ATOM 1573 N N . GLU B 1 23 ? -2.699 -25.406 -5.055 1 91.94 23 GLU B N 1
ATOM 1574 C CA . GLU B 1 23 ? -1.773 -24.438 -5.641 1 91.94 23 GLU B CA 1
ATOM 1575 C C . GLU B 1 23 ? -0.531 -24.266 -4.77 1 91.94 23 GLU B C 1
ATOM 1577 O O . GLU B 1 23 ? 0.581 -24.141 -5.285 1 91.94 23 GLU B O 1
ATOM 1582 N N . ARG B 1 24 ? -0.719 -24.297 -3.492 1 91.62 24 ARG B N 1
ATOM 1583 C CA . ARG B 1 24 ? 0.397 -24.141 -2.564 1 91.62 24 ARG B CA 1
ATOM 1584 C C . ARG B 1 24 ? 1.339 -25.344 -2.646 1 91.62 24 ARG B C 1
ATOM 1586 O O . ARG B 1 24 ? 2.561 -25.172 -2.643 1 91.62 24 ARG B O 1
ATOM 1593 N N . THR B 1 25 ? 0.763 -26.453 -2.684 1 92.94 25 THR B N 1
ATOM 1594 C CA . THR B 1 25 ? 1.555 -27.672 -2.777 1 92.94 25 THR B CA 1
ATOM 1595 C C . THR B 1 25 ? 2.324 -27.719 -4.094 1 92.94 25 THR B C 1
ATOM 1597 O O . THR B 1 25 ? 3.496 -28.094 -4.121 1 92.94 25 THR B O 1
ATOM 1600 N N . GLU B 1 26 ? 1.654 -27.266 -5.156 1 93.69 26 GLU B N 1
ATOM 1601 C CA . GLU B 1 26 ? 2.295 -27.25 -6.469 1 93.69 26 GLU B CA 1
ATOM 1602 C C . GLU B 1 26 ? 3.457 -26.266 -6.5 1 93.69 26 GLU B C 1
ATOM 1604 O O . GLU B 1 26 ? 4.504 -26.547 -7.09 1 93.69 26 GLU B O 1
ATOM 1609 N N . ALA B 1 27 ? 3.229 -25.156 -5.914 1 92.19 27 ALA B N 1
ATOM 1610 C CA . ALA B 1 27 ? 4.293 -24.156 -5.852 1 92.19 27 ALA B CA 1
ATOM 1611 C C . ALA B 1 27 ? 5.492 -24.688 -5.066 1 92.19 27 ALA B C 1
ATOM 1613 O O . ALA B 1 27 ? 6.641 -24.438 -5.438 1 92.19 27 ALA B O 1
ATOM 1614 N N . GLN B 1 28 ? 5.191 -25.344 -3.996 1 91.31 28 GLN B N 1
ATOM 1615 C CA . GLN B 1 28 ? 6.25 -25.875 -3.145 1 91.31 28 GLN B CA 1
ATOM 1616 C C . GLN B 1 28 ? 7.039 -26.953 -3.863 1 91.31 28 GLN B C 1
ATOM 1618 O O . GLN B 1 28 ? 8.234 -27.141 -3.611 1 91.31 28 GLN B O 1
ATOM 1623 N N . ALA B 1 29 ? 6.387 -27.594 -4.793 1 93.31 29 ALA B N 1
ATOM 1624 C CA . ALA B 1 29 ? 6.996 -28.719 -5.48 1 93.31 29 ALA B CA 1
ATOM 1625 C C . ALA B 1 29 ? 7.758 -28.266 -6.723 1 93.31 29 ALA B C 1
ATOM 1627 O O . ALA B 1 29 ? 8.508 -29.047 -7.316 1 93.31 29 ALA B O 1
ATOM 1628 N N . ARG B 1 30 ? 7.57 -27.172 -7.148 1 93.62 30 ARG B N 1
ATOM 1629 C CA . ARG B 1 30 ? 8.234 -26.672 -8.352 1 93.62 30 ARG B CA 1
ATOM 1630 C C . ARG B 1 30 ? 9.734 -26.547 -8.133 1 93.62 30 ARG B C 1
ATOM 1632 O O . ARG B 1 30 ? 10.18 -25.969 -7.141 1 93.62 30 ARG B O 1
ATOM 1639 N N . PRO B 1 31 ? 10.5 -27.078 -9.016 1 93.75 31 PRO B N 1
ATOM 1640 C CA . PRO B 1 31 ? 11.953 -26.938 -8.891 1 93.75 31 PRO B CA 1
ATOM 164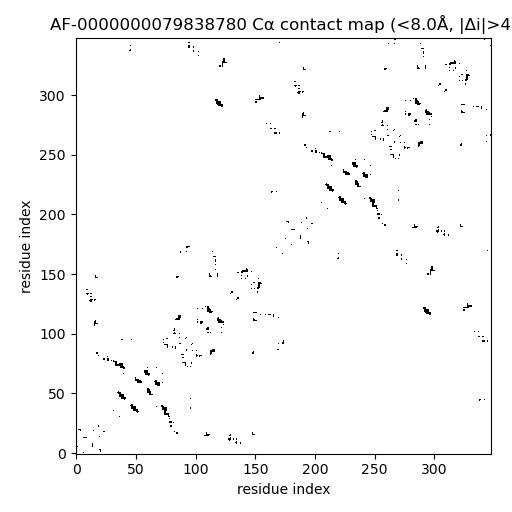1 C C . PRO B 1 31 ? 12.414 -25.484 -8.922 1 93.75 31 PRO B C 1
ATOM 1643 O O . PRO B 1 31 ? 11.836 -24.656 -9.641 1 93.75 31 PRO B O 1
ATOM 1646 N N . PHE B 1 32 ? 13.367 -25.172 -8.086 1 95 32 PHE B N 1
ATOM 1647 C CA . PHE B 1 32 ? 13.875 -23.812 -7.965 1 95 32 PHE B CA 1
ATOM 1648 C C . PHE B 1 32 ? 15.344 -23.812 -7.574 1 95 32 PHE B C 1
ATOM 1650 O O . PHE B 1 32 ? 15.742 -24.5 -6.633 1 95 32 PHE B O 1
ATOM 1657 N N . ASP B 1 33 ? 16.141 -23.125 -8.383 1 95.12 33 ASP B N 1
ATOM 1658 C CA . ASP B 1 33 ? 17.562 -22.938 -8.078 1 95.12 33 ASP B CA 1
ATOM 1659 C C . ASP B 1 33 ? 17.844 -21.516 -7.594 1 95.12 33 ASP B C 1
ATOM 1661 O O . ASP B 1 33 ? 17.938 -20.594 -8.398 1 95.12 33 ASP B O 1
ATOM 1665 N N . SER B 1 34 ? 18 -21.391 -6.355 1 93.44 34 SER B N 1
ATOM 1666 C CA . SER B 1 34 ? 18.156 -20.094 -5.734 1 93.44 34 SER B CA 1
ATOM 1667 C C . SER B 1 34 ? 19.453 -19.406 -6.188 1 93.44 34 SER B C 1
ATOM 1669 O O . SER B 1 34 ? 19.578 -18.188 -6.102 1 93.44 34 SER B O 1
ATOM 1671 N N . LYS B 1 35 ? 20.344 -20.109 -6.66 1 92.38 35 LYS B N 1
ATOM 1672 C CA . LYS B 1 35 ? 21.641 -19.562 -7.047 1 92.38 35 LYS B CA 1
ATOM 1673 C C . LYS B 1 35 ? 21.578 -18.922 -8.438 1 92.38 35 LYS B C 1
ATOM 1675 O O . LYS B 1 35 ? 22.297 -17.969 -8.727 1 92.38 35 LYS B O 1
ATOM 1680 N N . THR B 1 36 ? 20.656 -19.453 -9.188 1 93.81 36 THR B N 1
ATOM 1681 C CA . THR B 1 36 ? 20.688 -18.984 -10.57 1 93.81 36 THR B CA 1
ATOM 1682 C C . THR B 1 36 ? 19.438 -18.172 -10.891 1 93.81 36 THR B C 1
ATOM 1684 O O . THR B 1 36 ? 19.469 -17.312 -11.781 1 93.81 36 THR B O 1
ATOM 1687 N N . ALA B 1 37 ? 18.359 -18.438 -10.273 1 94.94 37 ALA B N 1
ATOM 1688 C CA . ALA B 1 37 ? 17.125 -17.719 -10.57 1 94.94 37 ALA B CA 1
ATOM 1689 C C . ALA B 1 37 ? 17.25 -16.25 -10.156 1 94.94 37 ALA B C 1
ATOM 1691 O O . ALA B 1 37 ? 17.594 -15.945 -9.016 1 94.94 37 ALA B O 1
ATOM 1692 N N . CYS B 1 38 ? 16.906 -15.367 -11.117 1 94.31 38 CYS B N 1
ATOM 1693 C CA . CYS B 1 38 ? 17.094 -13.961 -10.781 1 94.31 38 CYS B CA 1
ATOM 1694 C C . CYS B 1 38 ? 16.141 -13.086 -11.578 1 94.31 38 CYS B C 1
ATOM 1696 O O . CYS B 1 38 ? 15.477 -13.562 -12.508 1 94.31 38 CYS B O 1
ATOM 1698 N N . PHE B 1 39 ? 15.984 -11.836 -11.094 1 92.5 39 PHE B N 1
ATOM 1699 C CA . PHE B 1 39 ? 15.375 -10.758 -11.859 1 92.5 39 PHE B CA 1
ATOM 1700 C C . PHE B 1 39 ? 16.438 -9.828 -12.438 1 92.5 39 PHE B C 1
ATOM 1702 O O . PHE B 1 39 ? 17.469 -9.586 -11.805 1 92.5 39 PHE B O 1
ATOM 1709 N N . VAL B 1 40 ? 16.141 -9.305 -13.594 1 90.94 40 VAL B N 1
ATOM 1710 C CA . VAL B 1 40 ? 17.062 -8.359 -14.203 1 90.94 40 VAL B CA 1
ATOM 1711 C C . VAL B 1 40 ? 16.312 -7.105 -14.641 1 90.94 40 VAL B C 1
ATOM 1713 O O . VAL B 1 40 ? 15.18 -7.191 -15.109 1 90.94 40 VAL B O 1
ATOM 1716 N N . SER B 1 41 ? 17 -6.043 -14.469 1 86.88 41 SER B N 1
ATOM 1717 C CA . SER B 1 41 ? 16.406 -4.789 -14.922 1 86.88 41 SER B CA 1
ATOM 1718 C C . SER B 1 41 ? 16.219 -4.777 -16.438 1 86.88 41 SER B C 1
ATOM 1720 O O . SER B 1 41 ? 17.062 -5.289 -17.172 1 86.88 41 SER B O 1
ATOM 1722 N N . ASP B 1 42 ? 15.047 -4.27 -16.812 1 83.31 42 ASP B N 1
ATOM 1723 C CA . ASP B 1 42 ? 14.703 -4.199 -18.234 1 83.31 42 ASP B CA 1
ATOM 1724 C C . ASP B 1 42 ? 14.133 -2.832 -18.594 1 83.31 42 ASP B C 1
ATOM 1726 O O . ASP B 1 42 ? 13.367 -2.25 -17.828 1 83.31 42 ASP B O 1
ATOM 1730 N N . GLU B 1 43 ? 14.469 -2.377 -19.688 1 77.69 43 GLU B N 1
ATOM 1731 C CA . GLU B 1 43 ? 14.062 -1.041 -20.109 1 77.69 43 GLU B CA 1
ATOM 1732 C C . GLU B 1 43 ? 12.555 -0.977 -20.375 1 77.69 43 GLU B C 1
ATOM 1734 O O . GLU B 1 43 ? 11.914 0.035 -20.078 1 77.69 43 GLU B O 1
ATOM 1739 N N . LYS B 1 44 ? 12.047 -1.973 -20.844 1 76.19 44 LYS B N 1
ATOM 1740 C CA . LYS B 1 44 ? 10.641 -1.949 -21.234 1 76.19 44 LYS B CA 1
ATOM 1741 C C . LYS B 1 44 ? 9.75 -2.438 -20.094 1 76.19 44 LYS B C 1
ATOM 1743 O O . LYS B 1 44 ? 8.773 -1.778 -19.75 1 76.19 44 LYS B O 1
ATOM 1748 N N . GLU B 1 45 ? 10.141 -3.508 -19.438 1 78.12 45 GLU B N 1
ATOM 1749 C CA . GLU B 1 45 ? 9.281 -4.152 -18.453 1 78.12 45 GLU B CA 1
ATOM 1750 C C . GLU B 1 45 ? 9.742 -3.846 -17.031 1 78.12 45 GLU B C 1
ATOM 1752 O O . GLU B 1 45 ? 9.148 -4.332 -16.062 1 78.12 45 GLU B O 1
ATOM 1757 N N . LEU B 1 46 ? 10.75 -3.023 -16.797 1 79.06 46 LEU B N 1
ATOM 1758 C CA . LEU B 1 46 ? 11.367 -2.678 -15.516 1 79.06 46 LEU B CA 1
ATOM 1759 C C . LEU B 1 46 ? 12.211 -3.834 -14.992 1 79.06 46 LEU B C 1
ATOM 1761 O O . LEU B 1 46 ? 13.414 -3.682 -14.781 1 79.06 46 LEU B O 1
ATOM 1765 N N . TYR B 1 47 ? 11.523 -5.047 -14.891 1 86.94 47 TYR B N 1
ATOM 1766 C CA . TYR B 1 47 ? 12.234 -6.254 -14.469 1 86.94 47 TYR B CA 1
ATOM 1767 C C . TYR B 1 47 ? 11.727 -7.473 -15.227 1 86.94 47 TYR B C 1
ATOM 1769 O O . TYR B 1 47 ? 10.539 -7.57 -15.547 1 86.94 47 TYR B O 1
ATOM 1777 N N . VAL B 1 48 ? 12.648 -8.359 -15.477 1 89.25 48 VAL B N 1
ATOM 1778 C CA . VAL B 1 48 ? 12.273 -9.617 -16.109 1 89.25 48 VAL B CA 1
ATOM 1779 C C . VAL B 1 48 ? 12.961 -10.781 -15.398 1 89.25 48 VAL B C 1
ATOM 1781 O O . VAL B 1 48 ? 14.047 -10.617 -14.836 1 89.25 48 VAL B O 1
ATOM 1784 N N . LYS B 1 49 ? 12.289 -11.961 -15.469 1 91.25 49 LYS B N 1
ATOM 1785 C CA . LYS B 1 49 ? 12.883 -13.172 -14.906 1 91.25 49 LYS B CA 1
ATOM 1786 C C . LYS B 1 49 ? 13.984 -13.711 -15.812 1 91.25 49 LYS B C 1
ATOM 1788 O O . LYS B 1 49 ? 13.859 -13.688 -17.031 1 91.25 49 LYS B O 1
ATOM 1793 N N . ALA B 1 50 ? 15.07 -14.164 -15.117 1 92.81 50 ALA B N 1
ATOM 1794 C CA . ALA B 1 50 ? 16.203 -14.711 -15.867 1 92.81 50 ALA B CA 1
ATOM 1795 C C . ALA B 1 50 ? 16.938 -15.766 -15.055 1 92.81 50 ALA B C 1
ATOM 1797 O O . ALA B 1 50 ? 16.531 -16.109 -13.938 1 92.81 50 ALA B O 1
ATOM 1798 N N . GLU B 1 51 ? 17.844 -16.391 -15.758 1 92.88 51 GLU B N 1
ATOM 1799 C CA . GLU B 1 51 ? 18.703 -17.391 -15.125 1 92.88 51 GLU B CA 1
ATOM 1800 C C . GLU B 1 51 ? 20.172 -17.047 -15.305 1 92.88 51 GLU B C 1
ATOM 1802 O O . GLU B 1 51 ? 20.641 -16.844 -16.438 1 92.88 51 GLU B O 1
ATOM 1807 N N . ILE B 1 52 ? 20.875 -17.031 -14.234 1 92 52 ILE B N 1
ATOM 1808 C CA . ILE B 1 52 ? 22.281 -16.688 -14.266 1 92 52 ILE B CA 1
ATOM 1809 C C . ILE B 1 52 ? 23.078 -17.844 -14.875 1 92 52 ILE B C 1
ATOM 1811 O O . ILE B 1 52 ? 22.906 -19 -14.477 1 92 52 ILE B O 1
ATOM 1815 N N . GLN B 1 53 ? 23.906 -17.531 -15.789 1 91.12 53 GLN B N 1
ATOM 1816 C CA . GLN B 1 53 ? 24.75 -18.531 -16.438 1 91.12 53 GLN B CA 1
ATOM 1817 C C . GLN B 1 53 ? 26.188 -18.406 -15.961 1 91.12 53 GLN B C 1
ATOM 1819 O O . GLN B 1 53 ? 26.875 -19.422 -15.773 1 91.12 53 GLN B O 1
ATOM 1824 N N . ASP B 1 54 ? 26.625 -17.125 -15.828 1 87.31 54 ASP B N 1
ATOM 1825 C CA . ASP B 1 54 ? 28 -16.859 -15.422 1 87.31 54 ASP B CA 1
ATOM 1826 C C . ASP B 1 54 ? 28.141 -15.469 -14.812 1 87.31 54 ASP B C 1
ATOM 1828 O O . ASP B 1 54 ? 27.359 -14.57 -15.109 1 87.31 54 ASP B O 1
ATOM 1832 N N . SER B 1 55 ? 29.062 -15.406 -13.852 1 86.06 55 SER B N 1
ATOM 1833 C CA . SER B 1 55 ? 29.391 -14.125 -13.242 1 86.06 55 SER B CA 1
ATOM 1834 C C . SER B 1 55 ? 30.891 -13.891 -13.195 1 86.06 55 SER B C 1
ATOM 1836 O O . SER B 1 55 ? 31.625 -14.648 -12.555 1 86.06 55 SER B O 1
ATOM 1838 N N . VAL B 1 56 ? 31.297 -12.852 -14.031 1 84.81 56 VAL B N 1
ATOM 1839 C CA . VAL B 1 56 ? 32.719 -12.539 -14.102 1 84.81 56 VAL B CA 1
ATOM 1840 C C . VAL B 1 56 ? 32.938 -11.039 -13.922 1 84.81 56 VAL B C 1
ATOM 1842 O O . VAL B 1 56 ? 32.375 -10.234 -14.664 1 84.81 56 VAL B O 1
ATOM 1845 N N . ASP B 1 57 ? 33.812 -10.648 -13.008 1 88.19 57 ASP B N 1
ATOM 1846 C CA . ASP B 1 57 ? 34.25 -9.273 -12.797 1 88.19 57 ASP B CA 1
ATOM 1847 C C . ASP B 1 57 ? 33.031 -8.328 -12.68 1 88.19 57 ASP B C 1
ATOM 1849 O O . ASP B 1 57 ? 33 -7.285 -13.344 1 88.19 57 ASP B O 1
ATOM 1853 N N . GLY B 1 58 ? 32.062 -8.641 -12.047 1 81.75 58 GLY B N 1
ATOM 1854 C CA . GLY B 1 58 ? 30.953 -7.746 -11.82 1 81.75 58 GLY B CA 1
ATOM 1855 C C . GLY B 1 58 ? 29.906 -7.785 -12.93 1 81.75 58 GLY B C 1
ATOM 1856 O O . GLY B 1 58 ? 28.953 -7.008 -12.922 1 81.75 58 GLY B O 1
ATOM 1857 N N . LYS B 1 59 ? 30.297 -8.602 -13.93 1 84.38 59 LYS B N 1
ATOM 1858 C CA . LYS B 1 59 ? 29.359 -8.781 -15.031 1 84.38 59 LYS B CA 1
ATOM 1859 C C . LYS B 1 59 ? 28.703 -10.164 -14.969 1 84.38 59 LYS B C 1
ATOM 1861 O O . LYS B 1 59 ? 29.391 -11.172 -14.789 1 84.38 59 LYS B O 1
ATOM 1866 N N . VAL B 1 60 ? 27.375 -10.133 -14.992 1 88.25 60 VAL B N 1
ATOM 1867 C CA . VAL B 1 60 ? 26.609 -11.375 -14.914 1 88.25 60 VAL B CA 1
ATOM 1868 C C . VAL B 1 60 ? 26 -11.703 -16.266 1 88.25 60 VAL B C 1
ATOM 1870 O O . VAL B 1 60 ? 25.391 -10.836 -16.906 1 88.25 60 VAL B O 1
ATOM 1873 N N . THR B 1 61 ? 26.25 -12.852 -16.766 1 87.25 61 THR B N 1
ATOM 1874 C CA . THR B 1 61 ? 25.656 -13.32 -18 1 87.25 61 THR B CA 1
ATOM 1875 C C . THR B 1 61 ? 24.438 -14.195 -17.719 1 87.25 61 THR B C 1
ATOM 1877 O O . THR B 1 61 ? 24.516 -15.125 -16.906 1 87.25 61 THR B O 1
ATOM 1880 N N . VAL B 1 62 ? 23.359 -13.734 -18.375 1 87.94 62 VAL B N 1
ATOM 1881 C CA . VAL B 1 62 ? 22.141 -14.492 -18.172 1 87.94 62 VAL B CA 1
ATOM 1882 C C . VAL B 1 62 ? 21.75 -15.234 -19.453 1 87.94 62 VAL B C 1
ATOM 1884 O O . VAL B 1 62 ? 22.297 -14.953 -20.516 1 87.94 62 VAL B O 1
ATOM 1887 N N . LYS B 1 63 ? 20.969 -16.297 -19.359 1 83.69 63 LYS B N 1
ATOM 1888 C CA . LYS B 1 63 ? 20.641 -17.172 -20.484 1 83.69 63 LYS B CA 1
ATOM 1889 C C . LYS B 1 63 ? 20.234 -16.359 -21.703 1 83.69 63 LYS B C 1
ATOM 1891 O O . LYS B 1 63 ? 20.484 -16.766 -22.844 1 83.69 63 LYS B O 1
ATOM 1896 N N . SER B 1 64 ? 19.656 -15.117 -21.703 1 65.38 64 SER B N 1
ATOM 1897 C CA . SER B 1 64 ? 19.375 -14.398 -22.938 1 65.38 64 SER B CA 1
ATOM 1898 C C . SER B 1 64 ? 20.531 -13.461 -23.312 1 65.38 64 SER B C 1
ATOM 1900 O O . SER B 1 64 ? 20.438 -12.727 -24.297 1 65.38 64 SER B O 1
ATOM 1902 N N . ILE B 1 65 ? 21.641 -13.852 -23.141 1 60.91 65 ILE B N 1
ATOM 1903 C CA . ILE B 1 65 ? 22.922 -13.391 -23.656 1 60.91 65 ILE B CA 1
ATOM 1904 C C . ILE B 1 65 ? 23.156 -11.938 -23.25 1 60.91 65 ILE B C 1
ATOM 1906 O O . ILE B 1 65 ? 24.062 -11.281 -23.766 1 60.91 65 ILE B O 1
ATOM 1910 N N . LEU B 1 66 ? 22.406 -11.57 -22.406 1 70.75 66 LEU B N 1
ATOM 1911 C CA . LEU B 1 66 ? 22.719 -10.172 -22.125 1 70.75 66 LEU B CA 1
ATOM 1912 C C . LEU B 1 66 ? 23.594 -10.047 -20.891 1 70.75 66 LEU B C 1
ATOM 1914 O O . LEU B 1 66 ? 23.469 -10.828 -19.938 1 70.75 66 LEU B O 1
ATOM 1918 N N . THR B 1 67 ? 24.75 -9.422 -21.156 1 78.25 67 THR B N 1
ATOM 1919 C CA . THR B 1 67 ? 25.625 -9.086 -20.031 1 78.25 67 THR B CA 1
ATOM 1920 C C . THR B 1 67 ? 25.062 -7.898 -19.25 1 78.25 67 THR B C 1
ATOM 1922 O O . THR B 1 67 ? 24.844 -6.824 -19.812 1 78.25 67 THR B O 1
ATOM 1925 N N . ILE B 1 68 ? 24.703 -8.188 -18.094 1 84.81 68 ILE B N 1
ATOM 1926 C CA . ILE B 1 68 ? 24.078 -7.184 -17.234 1 84.81 68 ILE B CA 1
ATOM 1927 C C . ILE B 1 68 ? 24.938 -6.953 -16 1 84.81 68 ILE B C 1
ATOM 1929 O O . ILE B 1 68 ? 25.641 -7.859 -15.555 1 84.81 68 ILE B O 1
ATOM 1933 N N . ARG B 1 69 ? 24.984 -5.762 -15.641 1 88.5 69 ARG B N 1
ATOM 1934 C CA . ARG B 1 69 ? 25.734 -5.438 -14.43 1 88.5 69 ARG B CA 1
ATOM 1935 C C . ARG B 1 69 ? 25.172 -6.176 -13.227 1 88.5 69 ARG B C 1
ATOM 1937 O O . ARG B 1 69 ? 23.969 -6.414 -13.141 1 88.5 69 ARG B O 1
ATOM 1944 N N . GLU B 1 70 ? 25.969 -6.418 -12.328 1 87.62 70 GLU B N 1
ATOM 1945 C CA . GLU B 1 70 ? 25.594 -7.172 -11.133 1 87.62 70 GLU B CA 1
ATOM 1946 C C . GLU B 1 70 ? 24.562 -6.422 -10.305 1 87.62 70 GLU B C 1
ATOM 1948 O O . GLU B 1 70 ? 23.719 -7.039 -9.648 1 87.62 70 GLU B O 1
ATOM 1953 N N . ASP B 1 71 ? 24.609 -5.082 -10.336 1 87.75 71 ASP B N 1
ATOM 1954 C CA . ASP B 1 71 ? 23.703 -4.285 -9.516 1 87.75 71 ASP B CA 1
ATOM 1955 C C . ASP B 1 71 ? 22.297 -4.246 -10.133 1 87.75 71 ASP B C 1
ATOM 1957 O O . ASP B 1 71 ? 21.375 -3.727 -9.516 1 87.75 71 ASP B O 1
ATOM 1961 N N . GLN B 1 72 ? 22.234 -4.879 -11.289 1 88.56 72 GLN B N 1
ATOM 1962 C CA . GLN B 1 72 ? 20.953 -4.922 -11.969 1 88.56 72 GLN B CA 1
ATOM 1963 C C . GLN B 1 72 ? 20.344 -6.32 -11.914 1 88.56 72 GLN B C 1
ATOM 1965 O O . GLN B 1 72 ? 19.391 -6.617 -12.641 1 88.56 72 GLN B O 1
ATOM 1970 N N . VAL B 1 73 ? 20.984 -7.07 -11.125 1 90.44 73 VAL B N 1
ATOM 1971 C CA . VAL B 1 73 ? 20.531 -8.445 -10.953 1 90.44 73 VAL B CA 1
ATOM 1972 C C . VAL B 1 73 ? 20.016 -8.648 -9.531 1 90.44 73 VAL B C 1
ATOM 1974 O O . VAL B 1 73 ? 20.672 -8.266 -8.562 1 90.44 73 VAL B O 1
ATOM 1977 N N . PHE B 1 74 ? 18.812 -9.258 -9.391 1 91.31 74 PHE B N 1
ATOM 1978 C CA . PHE B 1 74 ? 18.188 -9.469 -8.094 1 91.31 74 PHE B CA 1
ATOM 1979 C C . PHE B 1 74 ? 17.812 -10.938 -7.91 1 91.31 74 PHE B C 1
ATOM 1981 O O . PHE B 1 74 ? 17.266 -11.562 -8.82 1 91.31 74 PHE B O 1
ATOM 1988 N N . PRO B 1 75 ? 18.094 -11.43 -6.773 1 94.69 75 PRO B N 1
ATOM 1989 C CA . PRO B 1 75 ? 17.75 -12.828 -6.527 1 94.69 75 PRO B CA 1
ATOM 1990 C C . PRO B 1 75 ? 16.234 -13.055 -6.465 1 94.69 75 PRO B C 1
ATOM 1992 O O . PRO B 1 75 ? 15.492 -12.164 -6.043 1 94.69 75 PRO B O 1
ATOM 1995 N N . MET B 1 76 ? 15.836 -14.227 -6.836 1 95.88 76 MET B N 1
ATOM 1996 C CA . MET B 1 76 ? 14.422 -14.578 -6.805 1 95.88 76 MET B CA 1
ATOM 1997 C C . MET B 1 76 ? 14.086 -15.375 -5.547 1 95.88 76 MET B C 1
ATOM 1999 O O . MET B 1 76 ? 14.938 -16.078 -5.012 1 95.88 76 MET B O 1
ATOM 2003 N N . ASN B 1 77 ? 12.883 -15.18 -5.109 1 96.38 77 ASN B N 1
ATOM 2004 C CA . ASN B 1 77 ? 12.367 -16.016 -4.027 1 96.38 77 ASN B CA 1
ATOM 2005 C C . ASN B 1 77 ? 11.898 -17.375 -4.535 1 96.38 77 ASN B C 1
ATOM 2007 O O . ASN B 1 77 ? 11.445 -17.484 -5.676 1 96.38 77 ASN B O 1
ATOM 2011 N N . PRO B 1 78 ? 12.023 -18.375 -3.73 1 96.81 78 PRO B N 1
ATOM 2012 C CA . PRO B 1 78 ? 11.477 -19.672 -4.121 1 96.81 78 PRO B CA 1
ATOM 2013 C C . PRO B 1 78 ? 9.984 -19.625 -4.418 1 96.81 78 PRO B C 1
ATOM 2015 O O . PRO B 1 78 ? 9.281 -18.734 -3.936 1 96.81 78 PRO B O 1
ATOM 2018 N N . PRO B 1 79 ? 9.477 -20.578 -5.164 1 96.19 79 PRO B N 1
ATOM 2019 C CA . PRO B 1 79 ? 8.078 -20.594 -5.598 1 96.19 79 PRO B CA 1
ATOM 2020 C C . PRO B 1 79 ? 7.102 -20.719 -4.43 1 96.19 79 PRO B C 1
ATOM 2022 O O . PRO B 1 79 ? 5.91 -20.438 -4.586 1 96.19 79 PRO B O 1
ATOM 2025 N N . LYS B 1 80 ? 7.547 -21.172 -3.318 1 94.25 80 LYS B N 1
ATOM 2026 C CA . LYS B 1 80 ? 6.672 -21.25 -2.154 1 94.25 80 LYS B CA 1
ATOM 2027 C C . LYS B 1 80 ? 6.133 -19.875 -1.775 1 94.25 80 LYS B C 1
ATOM 2029 O O . LYS B 1 80 ? 5.086 -19.766 -1.136 1 94.25 80 LYS B O 1
ATOM 2034 N N . PHE B 1 81 ? 6.809 -18.797 -2.195 1 95.69 81 PHE B N 1
ATOM 2035 C CA . PHE B 1 81 ? 6.426 -17.438 -1.852 1 95.69 81 PHE B CA 1
ATOM 2036 C C . PHE B 1 81 ? 5.547 -16.828 -2.941 1 95.69 81 PHE B C 1
ATOM 2038 O O . PHE B 1 81 ? 5.152 -15.672 -2.85 1 95.69 81 PHE B O 1
ATOM 2045 N N . ASP B 1 82 ? 5.215 -17.641 -3.92 1 94.06 82 ASP B N 1
ATOM 2046 C CA . ASP B 1 82 ? 4.336 -17.125 -4.965 1 94.06 82 ASP B CA 1
ATOM 2047 C C . ASP B 1 82 ? 3.002 -16.656 -4.383 1 94.06 82 ASP B C 1
ATOM 2049 O O . ASP B 1 82 ? 2.342 -17.406 -3.656 1 94.06 82 ASP B O 1
ATOM 2053 N N . LYS B 1 83 ? 2.66 -15.406 -4.707 1 95.62 83 LYS B N 1
ATOM 2054 C CA . LYS B 1 83 ? 1.405 -14.805 -4.27 1 95.62 83 LYS B CA 1
ATOM 2055 C C . LYS B 1 83 ? 1.29 -14.812 -2.75 1 95.62 83 LYS B C 1
ATOM 2057 O O . LYS B 1 83 ? 0.216 -15.078 -2.205 1 95.62 83 LYS B O 1
ATOM 2062 N N . ILE B 1 84 ? 2.363 -14.57 -2.129 1 94.75 84 ILE B N 1
ATOM 2063 C CA . ILE B 1 84 ? 2.398 -14.57 -0.67 1 94.75 84 ILE B CA 1
ATOM 2064 C C . ILE B 1 84 ? 1.482 -13.477 -0.129 1 94.75 84 ILE B C 1
ATOM 2066 O O . ILE B 1 84 ? 1.386 -12.398 -0.712 1 94.75 84 ILE B O 1
ATOM 2070 N N . GLU B 1 85 ? 0.844 -13.742 0.966 1 94.56 85 GLU B N 1
ATOM 2071 C CA . GLU B 1 85 ? -0.144 -12.844 1.56 1 94.56 85 GLU B CA 1
ATOM 2072 C C . GLU B 1 85 ? 0.527 -11.656 2.238 1 94.56 85 GLU B C 1
ATOM 2074 O O . GLU B 1 85 ? 0.037 -10.531 2.154 1 94.56 85 GLU B O 1
ATOM 2079 N N . ASP B 1 86 ? 1.643 -11.93 2.855 1 91.75 86 ASP B N 1
ATOM 2080 C CA . ASP B 1 86 ? 2.43 -10.875 3.49 1 91.75 86 ASP B CA 1
ATOM 2081 C C . ASP B 1 86 ? 3.842 -10.82 2.912 1 91.75 86 ASP B C 1
ATOM 2083 O O . ASP B 1 86 ? 4.664 -11.703 3.186 1 91.75 86 ASP B O 1
ATOM 2087 N N . MET B 1 87 ? 4.113 -9.766 2.285 1 90.94 87 MET B N 1
ATOM 2088 C CA . MET B 1 87 ? 5.348 -9.672 1.511 1 90.94 87 MET B CA 1
ATOM 2089 C C . MET B 1 87 ? 6.559 -9.57 2.43 1 90.94 87 MET B C 1
ATOM 2091 O O . MET B 1 87 ? 7.68 -9.883 2.021 1 90.94 87 MET B O 1
ATOM 2095 N N . VAL B 1 88 ? 6.414 -9.172 3.688 1 87.31 88 VAL B N 1
ATOM 2096 C CA . VAL B 1 88 ? 7.547 -9.008 4.59 1 87.31 88 VAL B CA 1
ATOM 2097 C C . VAL B 1 88 ? 8.109 -10.383 4.961 1 87.31 88 VAL B C 1
ATOM 2099 O O . VAL B 1 88 ? 9.211 -10.477 5.516 1 87.31 88 VAL B O 1
ATOM 2102 N N . MET B 1 89 ? 7.414 -11.438 4.605 1 91.19 89 MET B N 1
ATOM 2103 C CA . MET B 1 89 ? 7.828 -12.805 4.922 1 91.19 89 MET B CA 1
ATOM 2104 C C . MET B 1 89 ? 8.789 -13.336 3.865 1 91.19 89 MET B C 1
ATOM 2106 O O . MET B 1 89 ? 9.391 -14.398 4.047 1 91.19 89 MET B O 1
ATOM 2110 N N . MET B 1 90 ? 8.938 -12.641 2.816 1 92.31 90 MET B N 1
ATOM 2111 C CA . MET B 1 90 ? 9.812 -13.109 1.745 1 92.31 90 MET B CA 1
ATOM 2112 C C . MET B 1 90 ? 11.273 -13.102 2.193 1 92.31 90 MET B C 1
ATOM 2114 O O . MET B 1 90 ? 11.664 -12.297 3.041 1 92.31 90 MET B O 1
ATOM 2118 N N . THR B 1 91 ? 12 -13.922 1.583 1 93.81 91 THR B N 1
ATOM 2119 C CA . THR B 1 91 ? 13.438 -13.953 1.822 1 93.81 91 THR B CA 1
ATOM 2120 C C . THR B 1 91 ? 14.102 -12.695 1.273 1 93.81 91 THR B C 1
ATOM 2122 O O . THR B 1 91 ? 14.961 -12.102 1.931 1 93.81 91 THR B O 1
ATOM 2125 N N . HIS B 1 92 ? 13.695 -12.391 0.061 1 91 92 HIS B N 1
ATOM 2126 C CA . HIS B 1 92 ? 14.203 -11.203 -0.608 1 91 92 HIS B CA 1
ATOM 2127 C C . HIS B 1 92 ? 13.086 -10.18 -0.83 1 91 92 HIS B C 1
ATOM 2129 O O . HIS B 1 92 ? 12.188 -10.406 -1.64 1 91 92 HIS B O 1
ATOM 2135 N N . LEU B 1 93 ? 13.234 -9.156 -0.119 1 88.44 93 LEU B N 1
ATOM 2136 C CA . LEU B 1 93 ? 12.242 -8.086 -0.225 1 88.44 93 LEU B CA 1
ATOM 2137 C C . LEU B 1 93 ? 12.812 -6.898 -0.99 1 88.44 93 LEU B C 1
ATOM 2139 O O . LEU B 1 93 ? 13.383 -5.984 -0.391 1 88.44 93 LEU B O 1
ATOM 2143 N N . HIS B 1 94 ? 12.812 -6.992 -2.238 1 84.56 94 HIS B N 1
ATOM 2144 C CA . HIS B 1 94 ? 13.258 -5.914 -3.117 1 84.56 94 HIS B CA 1
ATOM 2145 C C . HIS B 1 94 ? 12.188 -5.582 -4.156 1 84.56 94 HIS B C 1
ATOM 2147 O O . HIS B 1 94 ? 11.148 -6.238 -4.215 1 84.56 94 HIS B O 1
ATOM 2153 N N . GLU B 1 95 ? 12.438 -4.625 -4.891 1 83.31 95 GLU B N 1
ATOM 2154 C CA . GLU B 1 95 ? 11.438 -4.031 -5.773 1 83.31 95 GLU B CA 1
ATOM 2155 C C . GLU B 1 95 ? 10.883 -5.062 -6.75 1 83.31 95 GLU B C 1
ATOM 2157 O O . GLU B 1 95 ? 9.664 -5.223 -6.867 1 83.31 95 GLU B O 1
ATOM 2162 N N . PRO B 1 96 ? 11.711 -5.758 -7.426 1 87.75 96 PRO B N 1
ATOM 2163 C CA . PRO B 1 96 ? 11.133 -6.711 -8.375 1 87.75 96 PRO B CA 1
ATOM 2164 C C . PRO B 1 96 ? 10.289 -7.789 -7.695 1 87.75 96 PRO B C 1
ATOM 2166 O O . PRO B 1 96 ? 9.258 -8.195 -8.227 1 87.75 96 PRO B O 1
ATOM 2169 N N . ALA B 1 97 ? 10.719 -8.227 -6.547 1 89.94 97 ALA B N 1
ATOM 2170 C CA . ALA B 1 97 ? 9.953 -9.242 -5.824 1 89.94 97 ALA B CA 1
ATOM 2171 C C . ALA B 1 97 ? 8.562 -8.727 -5.461 1 89.94 97 ALA B C 1
ATOM 2173 O O . ALA B 1 97 ? 7.566 -9.43 -5.645 1 89.94 97 ALA B O 1
ATOM 2174 N N . VAL B 1 98 ? 8.531 -7.531 -4.969 1 87.69 98 VAL B N 1
ATOM 2175 C CA . VAL B 1 98 ? 7.277 -6.902 -4.574 1 87.69 98 VAL B CA 1
ATOM 2176 C C . VAL B 1 98 ? 6.375 -6.734 -5.797 1 87.69 98 VAL B C 1
ATOM 2178 O O . VAL B 1 98 ? 5.199 -7.105 -5.766 1 87.69 98 VAL B O 1
ATOM 2181 N N . LEU B 1 99 ? 6.961 -6.25 -6.781 1 86.81 99 LEU B N 1
ATOM 2182 C CA . LEU B 1 99 ? 6.211 -5.973 -8 1 86.81 99 LEU B CA 1
ATOM 2183 C C . LEU B 1 99 ? 5.621 -7.25 -8.578 1 86.81 99 LEU B C 1
ATOM 2185 O O . LEU B 1 99 ? 4.449 -7.277 -8.969 1 86.81 99 LEU B O 1
ATOM 2189 N N . PHE B 1 100 ? 6.391 -8.203 -8.688 1 89.69 100 PHE B N 1
ATOM 2190 C CA . PHE B 1 100 ? 5.91 -9.453 -9.266 1 89.69 100 PHE B CA 1
ATOM 2191 C C . PHE B 1 100 ? 4.84 -10.078 -8.383 1 89.69 100 PHE B C 1
ATOM 2193 O O . PHE B 1 100 ? 3.873 -10.656 -8.891 1 89.69 100 PHE B O 1
ATOM 2200 N N . ASN B 1 101 ? 5.047 -9.977 -7.113 1 92.06 101 ASN B N 1
ATOM 2201 C CA . ASN B 1 101 ? 4.02 -10.516 -6.227 1 92.06 101 ASN B CA 1
ATOM 2202 C C . ASN B 1 101 ? 2.682 -9.805 -6.422 1 92.06 101 ASN B C 1
ATOM 2204 O O . ASN B 1 101 ? 1.642 -10.453 -6.547 1 92.06 101 ASN B O 1
ATOM 2208 N N . LEU B 1 102 ? 2.742 -8.539 -6.492 1 90.81 102 LEU B N 1
ATOM 2209 C CA . LEU B 1 102 ? 1.528 -7.75 -6.672 1 90.81 102 LEU B CA 1
ATOM 2210 C C . LEU B 1 102 ? 0.881 -8.047 -8.023 1 90.81 102 LEU B C 1
ATOM 2212 O O . LEU B 1 102 ? -0.343 -8.164 -8.109 1 90.81 102 LEU B O 1
ATOM 2216 N N . LYS B 1 103 ? 1.687 -8.211 -8.953 1 88.75 103 LYS B N 1
ATOM 2217 C CA . LYS B 1 103 ? 1.187 -8.516 -10.289 1 88.75 103 LYS B CA 1
ATOM 2218 C C . LYS B 1 103 ? 0.509 -9.883 -10.32 1 88.75 103 LYS B C 1
ATOM 2220 O O . LYS B 1 103 ? -0.586 -10.031 -10.867 1 88.75 103 LYS B O 1
ATOM 2225 N N . GLU B 1 104 ? 1.19 -10.812 -9.797 1 92.44 104 GLU B N 1
ATOM 2226 C CA . GLU B 1 104 ? 0.666 -12.172 -9.812 1 92.44 104 GLU B CA 1
ATOM 2227 C C . GLU B 1 104 ? -0.613 -12.281 -8.984 1 92.44 104 GLU B C 1
ATOM 2229 O O . GLU B 1 104 ? -1.558 -12.969 -9.375 1 92.44 104 GLU B O 1
ATOM 2234 N N . ARG B 1 105 ? -0.575 -11.648 -7.879 1 94.06 105 ARG B N 1
ATOM 2235 C CA . ARG B 1 105 ? -1.784 -11.664 -7.062 1 94.06 105 ARG B CA 1
ATOM 2236 C C . ARG B 1 105 ? -2.939 -10.977 -7.785 1 94.06 105 ARG B C 1
ATOM 2238 O O . ARG B 1 105 ? -4.051 -11.508 -7.832 1 94.06 105 ARG B O 1
ATOM 2245 N N . TYR B 1 106 ? -2.641 -9.906 -8.344 1 91.19 106 TYR B N 1
ATOM 2246 C CA . TYR B 1 106 ? -3.691 -9.203 -9.07 1 91.19 106 TYR B CA 1
ATOM 2247 C C . TYR B 1 106 ? -4.223 -10.047 -10.219 1 91.19 106 TYR B C 1
ATOM 2249 O O . TYR B 1 106 ? -5.426 -10.062 -10.484 1 91.19 106 TYR B O 1
ATOM 2257 N N . ALA B 1 107 ? -3.365 -10.664 -10.938 1 90.88 107 ALA B N 1
ATOM 2258 C CA . ALA B 1 107 ? -3.762 -11.539 -12.039 1 90.88 107 ALA B CA 1
ATOM 2259 C C . ALA B 1 107 ? -4.723 -12.625 -11.555 1 90.88 107 ALA B C 1
ATOM 2261 O O . ALA B 1 107 ? -5.566 -13.102 -12.32 1 90.88 107 ALA B O 1
ATOM 2262 N N . ALA B 1 108 ? -4.613 -12.977 -10.32 1 93.44 108 ALA B N 1
ATOM 2263 C CA . ALA B 1 108 ? -5.492 -13.984 -9.727 1 93.44 108 ALA B CA 1
ATOM 2264 C C . ALA B 1 108 ? -6.66 -13.328 -8.992 1 93.44 108 ALA B C 1
ATOM 2266 O O . ALA B 1 108 ? -7.387 -13.992 -8.25 1 93.44 108 ALA B O 1
ATOM 2267 N N . TRP B 1 109 ? -6.73 -12.047 -9.016 1 92.75 109 TRP B N 1
ATOM 2268 C CA . TRP B 1 109 ? -7.785 -11.227 -8.422 1 92.75 109 TRP B CA 1
ATOM 2269 C C . TRP B 1 109 ? -7.691 -11.242 -6.898 1 92.75 109 TRP B C 1
ATOM 2271 O O . TRP B 1 109 ? -8.703 -11.102 -6.207 1 92.75 109 TRP B O 1
ATOM 2281 N N . MET B 1 110 ? -6.496 -11.547 -6.477 1 94.31 110 MET B N 1
ATOM 2282 C CA . MET B 1 110 ? -6.172 -11.344 -5.066 1 94.31 110 MET B CA 1
ATOM 2283 C C . MET B 1 110 ? -5.648 -9.93 -4.828 1 94.31 110 MET B C 1
ATOM 2285 O O . MET B 1 110 ? -4.434 -9.711 -4.777 1 94.31 110 MET B O 1
ATOM 2289 N N . ILE B 1 111 ? -6.535 -9.031 -4.562 1 92 111 ILE B N 1
ATOM 2290 C CA . ILE B 1 111 ? -6.207 -7.621 -4.73 1 92 111 ILE B CA 1
ATOM 2291 C C . ILE B 1 111 ? -5.664 -7.055 -3.42 1 92 111 ILE B C 1
ATOM 2293 O O . ILE B 1 111 ? -5.078 -5.973 -3.398 1 92 111 ILE B O 1
ATOM 2297 N N . TYR B 1 112 ? -5.875 -7.777 -2.34 1 93.25 112 TYR B N 1
ATOM 2298 C CA . TYR B 1 112 ? -5.363 -7.34 -1.047 1 93.25 112 TYR B CA 1
ATOM 2299 C C . TYR B 1 112 ? -4.074 -8.07 -0.694 1 93.25 112 TYR B C 1
ATOM 2301 O O . TYR B 1 112 ? -4.031 -9.305 -0.695 1 93.25 112 TYR B O 1
ATOM 2309 N N . THR B 1 113 ? -3.047 -7.297 -0.371 1 93.31 113 THR B N 1
ATOM 2310 C CA . THR B 1 113 ? -1.763 -7.867 0.018 1 93.31 113 THR B CA 1
ATOM 2311 C C . THR B 1 113 ? -1.211 -7.168 1.256 1 93.31 113 THR B C 1
ATOM 2313 O O . THR B 1 113 ? -1.109 -5.938 1.286 1 93.31 113 THR B O 1
ATOM 2316 N N . TYR B 1 114 ? -0.854 -7.977 2.211 1 90.56 114 TYR B N 1
ATOM 2317 C CA . TYR B 1 114 ? -0.237 -7.395 3.398 1 90.56 114 TYR B CA 1
ATOM 2318 C C . TYR B 1 114 ? 1.231 -7.074 3.146 1 90.56 114 TYR B C 1
ATOM 2320 O O . TYR B 1 114 ? 1.918 -7.801 2.424 1 90.56 114 TYR B O 1
ATOM 2328 N N . SER B 1 115 ? 1.616 -6.09 3.676 1 86.38 115 SER B N 1
ATOM 2329 C CA . SER B 1 115 ? 3.018 -5.703 3.812 1 86.38 115 SER B CA 1
ATOM 2330 C C . SER B 1 115 ? 3.314 -5.188 5.215 1 86.38 115 SER B C 1
ATOM 2332 O O . SER B 1 115 ? 3.324 -3.977 5.445 1 86.38 115 SER B O 1
ATOM 2334 N N . GLY B 1 116 ? 3.531 -6.215 6.051 1 81.31 116 GLY B N 1
ATOM 2335 C CA . GLY B 1 116 ? 3.662 -5.859 7.457 1 81.31 116 GLY B CA 1
ATOM 2336 C C . GLY B 1 116 ? 2.4 -5.254 8.039 1 81.31 116 GLY B C 1
ATOM 2337 O O . GLY B 1 116 ? 1.392 -5.945 8.203 1 81.31 116 GLY B O 1
ATOM 2338 N N . LEU B 1 117 ? 2.551 -3.924 8.18 1 79.81 117 LEU B N 1
ATOM 2339 C CA . LEU B 1 117 ? 1.44 -3.234 8.828 1 79.81 117 LEU B CA 1
ATOM 2340 C C . LEU B 1 117 ? 0.451 -2.705 7.793 1 79.81 117 LEU B C 1
ATOM 2342 O O . LEU B 1 117 ? -0.684 -2.363 8.133 1 79.81 117 LEU B O 1
ATOM 2346 N N . PHE B 1 118 ? 0.844 -2.736 6.629 1 84 118 PHE B N 1
ATOM 2347 C CA . PHE B 1 118 ? 0.02 -2.137 5.586 1 84 118 PHE B CA 1
ATOM 2348 C C . PHE B 1 118 ? -0.715 -3.209 4.793 1 84 118 PHE B C 1
ATOM 2350 O O . PHE B 1 118 ? -0.296 -4.367 4.77 1 84 118 PHE B O 1
ATOM 2357 N N . CYS B 1 119 ? -1.797 -2.77 4.32 1 89.31 119 CYS B N 1
ATOM 2358 C CA . CYS B 1 119 ? -2.494 -3.521 3.281 1 89.31 119 CYS B CA 1
ATOM 2359 C C . CYS B 1 119 ? -2.473 -2.771 1.956 1 89.31 119 CYS B C 1
ATOM 2361 O O . CYS B 1 119 ? -2.994 -1.657 1.86 1 89.31 119 CYS B O 1
ATOM 2363 N N . VAL B 1 120 ? -1.867 -3.367 1.034 1 88.62 120 VAL B N 1
ATOM 2364 C CA . VAL B 1 120 ? -1.764 -2.771 -0.294 1 88.62 120 VAL B CA 1
ATOM 2365 C C . VAL B 1 120 ? -2.826 -3.369 -1.213 1 88.62 120 VAL B C 1
ATOM 2367 O O . VAL B 1 120 ? -2.967 -4.59 -1.298 1 88.62 120 VAL B O 1
ATOM 2370 N N . THR B 1 121 ? -3.496 -2.496 -1.837 1 90.5 121 THR B N 1
ATOM 2371 C CA . THR B 1 121 ? -4.562 -2.949 -2.723 1 90.5 121 THR B CA 1
ATOM 2372 C C . THR B 1 121 ? -4.367 -2.395 -4.133 1 90.5 121 THR B C 1
ATOM 2374 O O . THR B 1 121 ? -4.008 -1.229 -4.301 1 90.5 121 THR B O 1
ATOM 2377 N N . VAL B 1 122 ? -4.594 -3.273 -5.035 1 86.31 122 VAL B N 1
ATOM 2378 C CA . VAL B 1 122 ? -4.734 -2.869 -6.43 1 86.31 122 VAL B CA 1
ATOM 2379 C C . VAL B 1 122 ? -6.199 -2.979 -6.852 1 86.31 122 VAL B C 1
ATOM 2381 O O . VAL B 1 122 ? -6.711 -4.082 -7.051 1 86.31 122 VAL B O 1
ATOM 2384 N N . ASN B 1 123 ? -6.781 -1.816 -6.93 1 84.81 123 ASN B N 1
ATOM 2385 C CA . ASN B 1 123 ? -8.219 -1.82 -7.203 1 84.81 123 ASN B CA 1
ATOM 2386 C C . ASN B 1 123 ? -8.523 -2.424 -8.57 1 84.81 123 ASN B C 1
ATOM 2388 O O . ASN B 1 123 ? -7.879 -2.08 -9.562 1 84.81 123 ASN B O 1
ATOM 2392 N N . PRO B 1 124 ? -9.469 -3.266 -8.633 1 86.5 124 PRO B N 1
ATOM 2393 C CA . PRO B 1 124 ? -9.875 -3.891 -9.891 1 86.5 124 PRO B CA 1
ATOM 2394 C C . PRO B 1 124 ? -10.812 -3.016 -10.719 1 86.5 124 PRO B C 1
ATOM 2396 O O . PRO B 1 124 ? -11.25 -1.962 -10.242 1 86.5 124 PRO B O 1
ATOM 2399 N N . TYR B 1 125 ? -11.023 -3.451 -11.922 1 83.69 125 TYR B N 1
ATOM 2400 C CA . TYR B 1 125 ? -11.922 -2.719 -12.805 1 83.69 125 TYR B CA 1
ATOM 2401 C C . TYR B 1 125 ? -13.352 -3.244 -12.695 1 83.69 125 TYR B C 1
ATOM 2403 O O . TYR B 1 125 ? -14.266 -2.713 -13.328 1 83.69 125 TYR B O 1
ATOM 2411 N N . LYS B 1 126 ? -13.453 -4.312 -11.914 1 84.38 126 LYS B N 1
ATOM 2412 C CA . LYS B 1 126 ? -14.773 -4.926 -11.766 1 84.38 126 LYS B CA 1
ATOM 2413 C C . LYS B 1 126 ? -15.055 -5.273 -10.305 1 84.38 126 LYS B C 1
ATOM 2415 O O . LYS B 1 126 ? -14.141 -5.254 -9.469 1 84.38 126 LYS B O 1
ATOM 2420 N N . TRP B 1 127 ? -16.406 -5.59 -10.188 1 85.44 127 TRP B N 1
ATOM 2421 C CA . TRP B 1 127 ? -16.828 -5.988 -8.844 1 85.44 127 TRP B CA 1
ATOM 2422 C C . TRP B 1 127 ? -16.406 -7.426 -8.555 1 85.44 127 TRP B C 1
ATOM 2424 O O . TRP B 1 127 ? -16.531 -8.297 -9.414 1 85.44 127 TRP B O 1
ATOM 2434 N N . LEU B 1 128 ? -15.938 -7.621 -7.32 1 89.94 128 LEU B N 1
ATOM 2435 C CA . LEU B 1 128 ? -15.461 -8.945 -6.918 1 89.94 128 LEU B CA 1
ATOM 2436 C C . LEU B 1 128 ? -16.25 -9.461 -5.723 1 89.94 128 LEU B C 1
ATOM 2438 O O . LEU B 1 128 ? -16.766 -8.68 -4.922 1 89.94 128 LEU B O 1
ATOM 2442 N N . PRO B 1 129 ? -16.234 -10.742 -5.586 1 92.62 129 PRO B N 1
ATOM 2443 C CA . PRO B 1 129 ? -16.953 -11.344 -4.465 1 92.62 129 PRO B CA 1
ATOM 2444 C C . PRO B 1 129 ? -16.375 -10.945 -3.109 1 92.62 129 PRO B C 1
ATOM 2446 O O . PRO B 1 129 ? -17.047 -11.102 -2.082 1 92.62 129 PRO B O 1
ATOM 2449 N N . VAL B 1 130 ? -15.211 -10.469 -3.072 1 91.31 130 VAL B N 1
ATOM 2450 C CA . VAL B 1 130 ? -14.57 -10.109 -1.81 1 91.31 130 VAL B CA 1
ATOM 2451 C C . VAL B 1 130 ? -15.258 -8.891 -1.202 1 91.31 130 VAL B C 1
ATOM 2453 O O . VAL B 1 130 ? -15.047 -8.57 -0.03 1 91.31 130 VAL B O 1
ATOM 2456 N N . TYR B 1 131 ? -16.062 -8.258 -1.969 1 85.19 131 TYR B N 1
ATOM 2457 C CA . TYR B 1 131 ? -16.766 -7.074 -1.487 1 85.19 131 TYR B CA 1
ATOM 2458 C C . TYR B 1 131 ? -18.125 -7.445 -0.894 1 85.19 131 TYR B C 1
ATOM 2460 O O . TYR B 1 131 ? -18.828 -6.59 -0.354 1 85.19 131 TYR B O 1
ATOM 2468 N N . ASN B 1 132 ? -18.469 -8.672 -1.012 1 86.25 132 ASN B N 1
ATOM 2469 C CA . ASN B 1 132 ? -19.781 -9.117 -0.574 1 86.25 132 ASN B CA 1
ATOM 2470 C C . ASN B 1 132 ? -19.953 -8.977 0.938 1 86.25 132 ASN B C 1
ATOM 2472 O O . ASN B 1 132 ? -18.984 -9.117 1.687 1 86.25 132 ASN B O 1
ATOM 2476 N N . PRO B 1 133 ? -21.219 -8.805 1.345 1 85.25 133 PRO B N 1
ATOM 2477 C CA . PRO B 1 133 ? -21.5 -8.625 2.771 1 85.25 133 PRO B CA 1
ATOM 2478 C C . PRO B 1 133 ? -21.094 -9.836 3.607 1 85.25 133 PRO B C 1
ATOM 2480 O O . PRO B 1 133 ? -20.703 -9.68 4.77 1 85.25 133 PRO B O 1
ATOM 2483 N N . GLU B 1 134 ? -21.219 -10.969 3.047 1 88.19 134 GLU B N 1
ATOM 2484 C CA . GLU B 1 134 ? -20.859 -12.164 3.797 1 88.19 134 GLU B CA 1
ATOM 2485 C C . GLU B 1 134 ? -19.375 -12.156 4.164 1 88.19 134 GLU B C 1
ATOM 2487 O O . GLU B 1 134 ? -18.984 -12.664 5.215 1 88.19 134 GLU B O 1
ATOM 2492 N N . VAL B 1 135 ? -18.609 -11.609 3.293 1 89.12 135 VAL B N 1
ATOM 2493 C CA . VAL B 1 135 ? -17.188 -11.516 3.562 1 89.12 135 VAL B CA 1
ATOM 2494 C C . VAL B 1 135 ? -16.922 -10.5 4.676 1 89.12 135 VAL B C 1
ATOM 2496 O O . VAL B 1 135 ? -16.125 -10.75 5.578 1 89.12 135 VAL B O 1
ATOM 2499 N N . VAL B 1 136 ? -17.641 -9.43 4.613 1 83.81 136 VAL B N 1
ATOM 2500 C CA . VAL B 1 136 ? -17.531 -8.422 5.66 1 83.81 136 VAL B CA 1
ATOM 2501 C C . VAL B 1 136 ? -17.828 -9.055 7.02 1 83.81 136 VAL B C 1
ATOM 2503 O O . VAL B 1 136 ? -17.078 -8.844 7.977 1 83.81 136 VAL B O 1
ATOM 2506 N N . GLN B 1 137 ? -18.828 -9.805 7.004 1 88 137 GLN B N 1
ATOM 2507 C CA . GLN B 1 137 ? -19.234 -10.445 8.242 1 88 137 GLN B CA 1
ATOM 2508 C C . GLN B 1 137 ? -18.188 -11.453 8.719 1 88 137 GLN B C 1
ATOM 2510 O O . GLN B 1 137 ? -17.922 -11.562 9.914 1 88 137 GLN B O 1
ATOM 2515 N N . ALA B 1 138 ? -17.641 -12.117 7.855 1 90.94 138 ALA B N 1
ATOM 2516 C CA . ALA B 1 138 ? -16.641 -13.141 8.195 1 90.94 138 ALA B CA 1
ATOM 2517 C C . ALA B 1 138 ? -15.383 -12.508 8.766 1 90.94 138 ALA B C 1
ATOM 2519 O O . ALA B 1 138 ? -14.688 -13.125 9.586 1 90.94 138 ALA B O 1
ATOM 2520 N N . TYR B 1 139 ? -15.016 -11.328 8.352 1 90.88 139 TYR B N 1
ATOM 2521 C CA . TYR B 1 139 ? -13.805 -10.664 8.805 1 90.88 139 TYR B CA 1
ATOM 2522 C C . TYR B 1 139 ? -14.062 -9.867 10.078 1 90.88 139 TYR B C 1
ATOM 2524 O O . TYR B 1 139 ? -13.125 -9.43 10.75 1 90.88 139 TYR B O 1
ATOM 2532 N N . ARG B 1 140 ? -15.336 -9.641 10.328 1 85.38 140 ARG B N 1
ATOM 2533 C CA . ARG B 1 140 ? -15.664 -8.812 11.477 1 85.38 140 ARG B CA 1
ATOM 2534 C C . ARG B 1 140 ? -15.047 -9.383 12.75 1 85.38 140 ARG B C 1
ATOM 2536 O O . ARG B 1 140 ? -15.289 -10.539 13.102 1 85.38 140 ARG B O 1
ATOM 2543 N N . GLY B 1 141 ? -14.172 -8.586 13.352 1 83.69 141 GLY B N 1
ATOM 2544 C CA . GLY B 1 141 ? -13.594 -8.984 14.625 1 83.69 141 GLY B CA 1
ATOM 2545 C C . GLY B 1 141 ? -12.383 -9.883 14.477 1 83.69 141 GLY B C 1
ATOM 2546 O O . GLY B 1 141 ? -11.82 -10.352 15.469 1 83.69 141 GLY B O 1
ATOM 2547 N N . LYS B 1 142 ? -12.008 -10.242 13.227 1 87.88 142 LYS B N 1
ATOM 2548 C CA . LYS B 1 142 ? -10.859 -11.109 13.008 1 87.88 142 LYS B CA 1
ATOM 2549 C C . LYS B 1 142 ? -9.57 -10.297 12.898 1 87.88 142 LYS B C 1
ATOM 2551 O O . LYS B 1 142 ? -9.555 -9.227 12.289 1 87.88 142 LYS B O 1
ATOM 2556 N N . LYS B 1 143 ? -8.57 -10.891 13.469 1 86.06 143 LYS B N 1
ATOM 2557 C CA . LYS B 1 143 ? -7.262 -10.242 13.414 1 86.06 143 LYS B CA 1
ATOM 2558 C C . LYS B 1 143 ? -6.547 -10.539 12.102 1 86.06 143 LYS B C 1
ATOM 2560 O O . LYS B 1 143 ? -6.695 -11.633 11.547 1 86.06 143 LYS B O 1
ATOM 2565 N N . ARG B 1 144 ? -5.719 -9.68 11.727 1 86.25 144 ARG B N 1
ATOM 2566 C CA . ARG B 1 144 ? -5.023 -9.75 10.445 1 86.25 144 ARG B CA 1
ATOM 2567 C C . ARG B 1 144 ? -4.141 -11 10.375 1 86.25 144 ARG B C 1
ATOM 2569 O O . ARG B 1 144 ? -3.98 -11.586 9.305 1 86.25 144 ARG B O 1
ATOM 2576 N N . MET B 1 145 ? -3.658 -11.375 11.453 1 83.62 145 MET B N 1
ATOM 2577 C CA . MET B 1 145 ? -2.717 -12.492 11.461 1 83.62 145 MET B CA 1
ATOM 2578 C C . MET B 1 145 ? -3.443 -13.82 11.266 1 83.62 145 MET B C 1
ATOM 2580 O O . MET B 1 145 ? -2.82 -14.836 10.961 1 83.62 145 MET B O 1
ATOM 2584 N N . GLU B 1 146 ? -4.734 -13.805 11.352 1 86.12 146 GLU B N 1
ATOM 2585 C CA . GLU B 1 146 ? -5.508 -15.039 11.367 1 86.12 146 GLU B CA 1
ATOM 2586 C C . GLU B 1 146 ? -6.227 -15.258 10.039 1 86.12 146 GLU B C 1
ATOM 2588 O O . GLU B 1 146 ? -6.719 -16.359 9.766 1 86.12 146 GLU B O 1
ATOM 2593 N N . VAL B 1 147 ? -6.312 -14.258 9.352 1 89.38 147 VAL B N 1
ATOM 2594 C CA . VAL B 1 147 ? -7.113 -14.305 8.133 1 89.38 147 VAL B CA 1
ATOM 2595 C C . VAL B 1 147 ? -6.316 -13.719 6.973 1 89.38 147 VAL B C 1
ATOM 2597 O O . VAL B 1 147 ? -5.363 -12.969 7.18 1 89.38 147 VAL B O 1
ATOM 2600 N N . PRO B 1 148 ? -6.699 -14.102 5.781 1 93.19 148 PRO B N 1
ATOM 2601 C CA . PRO B 1 148 ? -6.031 -13.492 4.625 1 93.19 148 PRO B CA 1
ATOM 2602 C C . PRO B 1 148 ? -6.207 -11.977 4.57 1 93.19 148 PRO B C 1
ATOM 2604 O O . PRO B 1 148 ? -7.07 -11.43 5.258 1 93.19 148 PRO B O 1
ATOM 2607 N N . PRO B 1 149 ? -5.383 -11.406 3.811 1 92.56 149 PRO B N 1
ATOM 2608 C CA . PRO B 1 149 ? -5.414 -9.945 3.77 1 92.56 149 PRO B CA 1
ATOM 2609 C C . PRO B 1 149 ? -6.77 -9.391 3.336 1 92.56 149 PRO B C 1
ATOM 2611 O O . PRO B 1 149 ? -7.348 -9.867 2.354 1 92.56 149 PRO B O 1
ATOM 2614 N N . HIS B 1 150 ? -7.199 -8.523 4.043 1 90.44 150 HIS B N 1
ATOM 2615 C CA . HIS B 1 150 ? -8.406 -7.762 3.736 1 90.44 150 HIS B CA 1
ATOM 2616 C C . HIS B 1 150 ? -8.492 -6.496 4.582 1 90.44 150 HIS B C 1
ATOM 2618 O O . HIS B 1 150 ? -7.938 -6.441 5.68 1 90.44 150 HIS B O 1
ATOM 2624 N N . ILE B 1 151 ? -9.234 -5.609 4.109 1 84.81 151 ILE B N 1
ATOM 2625 C CA . ILE B 1 151 ? -9.336 -4.305 4.754 1 84.81 151 ILE B CA 1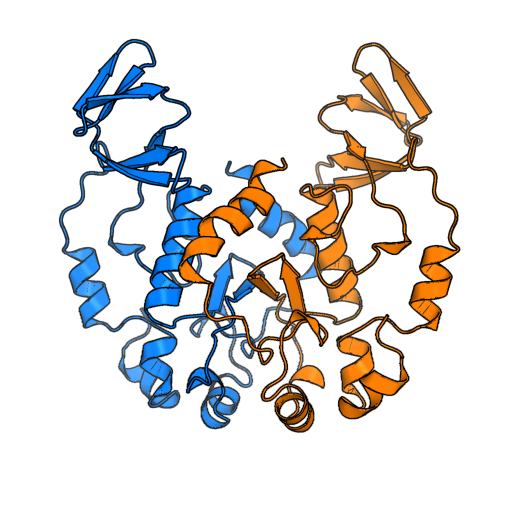
ATOM 2626 C C . ILE B 1 151 ? -10.211 -4.414 6.004 1 84.81 151 ILE B C 1
ATOM 2628 O O . ILE B 1 151 ? -10.141 -3.562 6.891 1 84.81 151 ILE B O 1
ATOM 2632 N N . PHE B 1 152 ? -10.938 -5.434 6.145 1 84.88 152 PHE B N 1
ATOM 2633 C CA . PHE B 1 152 ? -11.859 -5.566 7.27 1 84.88 152 PHE B CA 1
ATOM 2634 C C . PHE B 1 152 ? -11.18 -6.262 8.445 1 84.88 152 PHE B C 1
ATOM 2636 O O . PHE B 1 152 ? -11.75 -6.34 9.539 1 84.88 152 PHE B O 1
ATOM 2643 N N . ALA B 1 153 ? -10.047 -6.77 8.133 1 87.5 153 ALA B N 1
ATOM 2644 C CA . ALA B 1 153 ? -9.312 -7.395 9.234 1 87.5 153 ALA B CA 1
ATOM 2645 C C . ALA B 1 153 ? -8.828 -6.348 10.227 1 87.5 153 ALA B C 1
ATOM 2647 O O . ALA B 1 153 ? -8.406 -5.258 9.836 1 87.5 153 ALA B O 1
ATOM 2648 N N . LEU B 1 154 ? -8.82 -6.676 11.445 1 82.19 154 LEU B N 1
ATOM 2649 C CA . LEU B 1 154 ? -8.438 -5.727 12.484 1 82.19 154 LEU B CA 1
ATOM 2650 C C . LEU B 1 154 ? -6.945 -5.816 12.789 1 82.19 154 LEU B C 1
ATOM 2652 O O . LEU B 1 154 ? -6.379 -6.91 12.82 1 82.19 154 LEU B O 1
ATOM 2656 N N . SER B 1 155 ? -6.414 -4.59 12.914 1 79 155 SER B N 1
ATOM 2657 C CA . SER B 1 155 ? -5.027 -4.535 13.359 1 79 155 SER B CA 1
ATOM 2658 C C . SER B 1 155 ? -4.938 -4.312 14.859 1 79 155 SER B C 1
ATOM 2660 O O . SER B 1 155 ? -5.91 -3.895 15.492 1 79 155 SER B O 1
ATOM 2662 N N . ASP B 1 156 ? -3.738 -4.805 15.352 1 73.38 156 ASP B N 1
ATOM 2663 C CA . ASP B 1 156 ? -3.514 -4.543 16.766 1 73.38 156 ASP B CA 1
ATOM 2664 C C . ASP B 1 156 ? -3.32 -3.051 17.031 1 73.38 156 ASP B C 1
ATOM 2666 O O . ASP B 1 156 ? -2.889 -2.312 16.141 1 73.38 156 ASP B O 1
ATOM 2670 N N . ASN B 1 157 ? -3.744 -2.518 18.219 1 61.81 157 ASN B N 1
ATOM 2671 C CA . ASN B 1 157 ? -3.676 -1.119 18.625 1 61.81 157 ASN B CA 1
ATOM 2672 C C . ASN B 1 157 ? -2.254 -0.572 18.516 1 61.81 157 ASN B C 1
ATOM 2674 O O . ASN B 1 157 ? -2.057 0.64 18.406 1 61.81 157 ASN B O 1
ATOM 2678 N N . ALA B 1 158 ? -1.249 -1.38 18.672 1 57.06 158 ALA B N 1
ATOM 2679 C CA . ALA B 1 158 ? 0.116 -0.894 18.859 1 57.06 158 ALA B CA 1
ATOM 2680 C C . ALA B 1 158 ? 0.647 -0.247 17.594 1 57.06 158 ALA B C 1
ATOM 2682 O O . ALA B 1 158 ? 1.855 -0.048 17.438 1 57.06 158 ALA B O 1
ATOM 2683 N N . TYR B 1 159 ? -0.083 0.329 16.797 1 55.41 159 TYR B N 1
ATOM 2684 C CA . TYR B 1 159 ? 0.211 0.752 15.438 1 55.41 159 TYR B CA 1
ATOM 2685 C C . TYR B 1 159 ? 1.164 1.942 15.43 1 55.41 159 TYR B C 1
ATOM 2687 O O . TYR B 1 159 ? 2.062 2.02 14.586 1 55.41 159 TYR B O 1
ATOM 2695 N N . GLN B 1 160 ? 0.845 2.93 16.25 1 53.28 160 GLN B N 1
ATOM 2696 C CA . GLN B 1 160 ? 1.532 4.215 16.172 1 53.28 160 GLN B CA 1
ATOM 2697 C C . GLN B 1 160 ? 3.047 4.023 16.125 1 53.28 160 GLN B C 1
ATOM 2699 O O . GLN B 1 160 ? 3.748 4.75 15.414 1 53.28 160 GLN B O 1
ATOM 2704 N N . PHE B 1 161 ? 3.49 3.113 16.734 1 49.78 161 PHE B N 1
ATOM 2705 C CA . PHE B 1 161 ? 4.934 2.955 16.875 1 49.78 161 PHE B CA 1
ATOM 2706 C C . PHE B 1 161 ? 5.512 2.225 15.664 1 49.78 161 PHE B C 1
ATOM 2708 O O . PHE B 1 161 ? 6.664 2.453 15.289 1 49.78 161 PHE B O 1
ATOM 2715 N N . MET B 1 162 ? 4.625 1.573 14.984 1 56.44 162 MET B N 1
ATOM 2716 C CA . MET B 1 162 ? 5.176 0.554 14.102 1 56.44 162 MET B CA 1
ATOM 2717 C C . MET B 1 162 ? 5.27 1.074 12.664 1 56.44 162 MET B C 1
ATOM 2719 O O . MET B 1 162 ? 6.105 0.612 11.891 1 56.44 162 MET B O 1
ATOM 2723 N N . LEU B 1 163 ? 4.52 2.104 12.398 1 59.75 163 LEU B N 1
ATOM 2724 C CA . LEU B 1 163 ? 4.59 2.553 11.016 1 59.75 163 LEU B CA 1
ATOM 2725 C C . LEU B 1 163 ? 6.031 2.844 10.609 1 59.75 163 LEU B C 1
ATOM 2727 O O . LEU B 1 163 ? 6.445 2.516 9.5 1 59.75 163 LEU B O 1
ATOM 2731 N N . THR B 1 164 ? 6.777 3.377 11.578 1 56.88 164 THR B N 1
ATOM 2732 C CA . THR B 1 164 ? 8.148 3.775 11.281 1 56.88 164 THR B CA 1
ATOM 2733 C C . THR B 1 164 ? 9.016 2.555 10.977 1 56.88 164 THR B C 1
ATOM 2735 O O . THR B 1 164 ? 9.805 2.568 10.031 1 56.88 164 THR B O 1
ATOM 2738 N N . GLY B 1 165 ? 8.766 1.568 11.75 1 55.22 165 GLY B N 1
ATOM 2739 C CA . GLY B 1 165 ? 9.57 0.371 11.555 1 55.22 165 GLY B CA 1
ATOM 2740 C C . GLY B 1 165 ? 9.195 -0.403 10.305 1 55.22 165 GLY B C 1
ATOM 2741 O O . GLY B 1 165 ? 10.07 -0.917 9.602 1 55.22 165 GLY B O 1
ATOM 2742 N N . ALA B 1 166 ? 7.957 -0.441 10.18 1 55.09 166 ALA B N 1
ATOM 2743 C CA . ALA B 1 166 ? 7.422 -1.308 9.133 1 55.09 166 ALA B CA 1
ATOM 2744 C C . ALA B 1 166 ? 7.789 -0.787 7.746 1 55.09 166 ALA B C 1
ATOM 2746 O O . ALA B 1 166 ? 8.188 -1.56 6.871 1 55.09 166 ALA B O 1
ATOM 2747 N N . PHE B 1 167 ? 7.586 0.467 7.605 1 56 167 PHE B N 1
ATOM 2748 C CA . PHE B 1 167 ? 7.855 1.022 6.285 1 56 167 PHE B CA 1
ATOM 2749 C C . PHE B 1 167 ? 9.352 0.998 5.984 1 56 167 PHE B C 1
ATOM 2751 O O . PHE B 1 167 ? 9.758 0.728 4.852 1 56 167 PHE B O 1
ATOM 2758 N N . ALA B 1 168 ? 10.086 1.297 7.066 1 51.47 168 ALA B N 1
ATOM 2759 C CA . ALA B 1 168 ? 11.539 1.237 6.898 1 51.47 168 ALA B CA 1
ATOM 2760 C C . ALA B 1 168 ? 11.977 -0.138 6.402 1 51.47 168 ALA B C 1
ATOM 2762 O O . ALA B 1 168 ? 12.867 -0.246 5.559 1 51.47 168 ALA B O 1
ATOM 2763 N N . ALA B 1 169 ? 11.336 -1.047 7.031 1 48.25 169 ALA B N 1
ATOM 2764 C CA . ALA B 1 169 ? 11.711 -2.416 6.68 1 48.25 169 ALA B CA 1
ATOM 2765 C C . ALA B 1 169 ? 11.43 -2.701 5.207 1 48.25 169 ALA B C 1
ATOM 2767 O O . ALA B 1 169 ? 12.141 -3.484 4.574 1 48.25 169 ALA B O 1
ATOM 2768 N N . GLN B 1 170 ? 10.414 -2.107 4.777 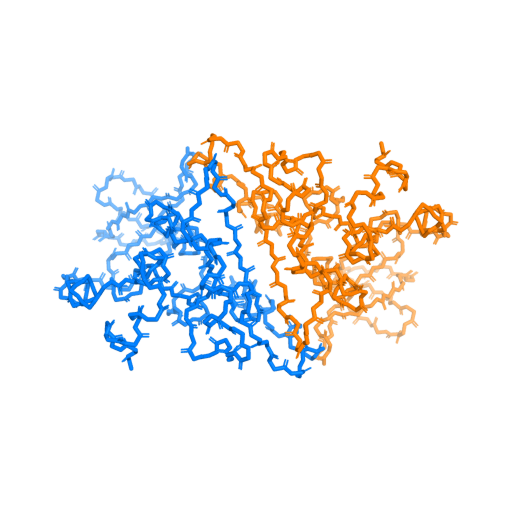1 51.75 170 GLN B N 1
ATOM 2769 C CA . GLN B 1 170 ? 10.008 -2.346 3.395 1 51.75 170 GLN B CA 1
ATOM 2770 C C . GLN B 1 170 ? 10.953 -1.648 2.418 1 51.75 170 GLN B C 1
ATOM 2772 O O . GLN B 1 170 ? 11.258 -2.184 1.35 1 51.75 170 GLN B O 1
ATOM 2777 N N . ILE B 1 171 ? 11.266 -0.36 2.715 1 47.22 171 ILE B N 1
ATOM 2778 C CA . ILE B 1 171 ? 12.109 0.451 1.839 1 47.22 171 ILE B CA 1
ATOM 2779 C C . ILE B 1 171 ? 13.578 0.088 2.049 1 47.22 171 ILE B C 1
ATOM 2781 O O . ILE B 1 171 ? 14.352 0.022 1.089 1 47.22 171 ILE B O 1
ATOM 2785 N N . ASN B 1 172 ? 14 0.045 3.359 1 44.44 172 ASN B N 1
ATOM 2786 C CA . ASN B 1 172 ? 15.422 -0.089 3.662 1 44.44 172 ASN B CA 1
ATOM 2787 C C . ASN B 1 172 ? 15.961 -1.446 3.221 1 44.44 172 ASN B C 1
ATOM 2789 O O . ASN B 1 172 ? 17.172 -1.644 3.154 1 44.44 172 ASN B O 1
ATOM 2793 N N . TYR B 1 173 ? 15.141 -2.355 3.131 1 41.69 173 TYR B N 1
ATOM 2794 C CA . TYR B 1 173 ? 15.82 -3.564 2.689 1 41.69 173 TYR B CA 1
ATOM 2795 C C . TYR B 1 173 ? 16.219 -3.457 1.223 1 41.69 173 TYR B C 1
ATOM 2797 O O . TYR B 1 173 ? 16.672 -4.438 0.62 1 41.69 173 TYR B O 1
ATOM 2805 N N . ASN B 1 174 ? 16.094 -2.316 0.71 1 37.34 174 ASN B N 1
ATOM 2806 C CA . ASN B 1 174 ? 16.797 -2.186 -0.554 1 37.34 174 ASN B CA 1
ATOM 2807 C C . ASN B 1 174 ? 18.281 -1.858 -0.332 1 37.34 174 ASN B C 1
ATOM 2809 O O . ASN B 1 174 ? 18.625 -1.099 0.576 1 37.34 174 ASN B O 1
#

Organism: NCBI:txid1841481

InterPro domains:
  IPR001609 Myosin head, motor domain-like [PF00063] (85-164)
  IPR001609 Myosin head, motor domain-like [PS51456] (82-174)
  IPR004009 Myosin, SH3 domain [PF02736] (33-63)
  IPR004009 Myosin, SH3 domain [PS51844] (33-78)
  IPR008989 Myosin S1 fragment, N-terminal [G3DSA:2.30.30.360] (33-76)
  IPR027417 P-loop containing nucleoside triphosphate hydrolase [SSF52540] (38-164)
  IPR036961 Kinesin motor domain superfamily [G3DSA:3.40.850.10] (77-171)

Secondary structure (DSSP, 8-state):
---GGGGGGGGGGGGGTS--HHHHHHHHHS---TTTEEEEEETTTEEEEEEEEEEETTEEEETTTEEEEGGGEEEPPPGGGTT-SBGGGSS--SHHHHHHHHHHHHHTT--EEEETTEEEEE--SS--GGGSHHHHHHHTT-BTTTS-S-TTSBPPSTHHHHHHHHHHHHHHT-/---GGGGGGGGGGGGGTS--HHHHHHHHHS---TTTEEEEEETTTEEEEEEEEEEETTEEEETTS-EEEGGGEEEPPPGGGTT-SBGGGSS--SHHHHHHHHHHHHHTT--EEEETTEEEEE--SS--GGGSHHHHHHHTT-BTTTS-S-TTSBPPTTHHHHHHHHHHHHHHT-

Sequence (348 aa):
MSTDGEMAVFGPAAQFLRKSEKERTEAQARPFDSKTACFVSDEKELYVKAEIQDSVDGKVTVKSILTIREDQVFPMNPPKFDKIEDMVMMTHLHEPAVLFNLKERYAAWMIYTYSGLFCVTVNPYKWLPVYNPEVVQAYRGKKRMEVPPHIFALSDNAYQFMLTGAFAAQINYNMSTDGEMAVFGPAAQFLRKSEKERTEAQARPFDSKTACFVSDEKELYVKAEIQDSVDGKVTVKSILTIREDQVFPMNPPKFDKIEDMVMMTHLHEPAVLFNLKERYAAWMIYTYSGLFCVTVNPYKWLPVYNPEVVQAYRGKKRMEVPPHIFALSDNAYQFMLTGAFAAQINYN

pLDDT: mean 84.46, std 12.93, range [37.34, 96.81]

Nearest PDB structures (foldseek):
  8qyq-assembly1_A  TM=8.903E-01  e=8.959E-22  Bos taurus
  8qyu-assembly1_A  TM=8.750E-01  e=1.146E-21  Bos taurus
  8qyu-assembly2_B  TM=8.977E-01  e=6.848E-21  Bos taurus
  5n69-assembly1_A  TM=8.814E-01  e=2.123E-21  Bos taurus
  5w1a-assembly1_A  TM=8.952E-01  e=7.543E-17  Drosophila melanogaster

Radius of gyration: 21.56 Å; Cα contacts (8 Å, |Δi|>4): 574; chains: 2; bounding box: 58×58×42 Å